Protein AF-A0A2G4IFZ9-F1 (afdb_monomer)

Nearest PDB structures (foldseek):
  5xea-assembly1_A  TM=3.155E-01  e=5.858E+00  Thogoto virus (isolate SiAr 126)

Radius of gyration: 33.44 Å; Cα contacts (8 Å, |Δi|>4): 262; chains: 1; bounding box: 43×68×97 Å

Solvent-accessible surface area (backbone atoms only — not comparable to full-atom values): 12315 Å² total; per-residue (Å²): 142,85,80,89,82,88,84,88,77,88,81,89,81,91,81,88,82,89,82,88,83,88,80,83,90,83,83,84,87,82,84,79,84,71,82,78,78,77,83,69,80,77,77,72,78,84,75,78,81,71,64,80,71,75,70,55,55,68,71,58,59,59,51,69,69,42,82,89,43,50,48,76,38,45,38,72,54,51,58,73,64,62,50,94,38,30,61,59,41,50,20,68,72,58,63,26,45,79,39,78,79,58,95,89,20,53,42,45,29,24,62,80,48,54,40,85,56,92,64,91,82,54,90,60,41,74,19,46,40,27,43,20,50,72,82,38,49,52,65,90,57,51,70,49,76,80,46,51,54,88,50,36,31,32,39,38,38,16,87,10,62,94,38,47,57,70,92,44,59,70,78,38,32,74,79,15,68,36,6,38,36,38,38,31,45,63,56,79,83,69,71,88,130

Mean predicted aligned error: 15.89 Å

Sequence (193 aa):
MTDTTRCLASWTRLAIALIAVAGAGSPAQSQTDTAQRRDTAQKLPTTTIREATENLPEPFLRRSRIKGAGRFLVAKDIERLNPSHTPQLLARVSGGDIRDIGGGNIAIVGSRGTRLTMSGSVPNQLCIVGLALNDIRLPDGYDLKAIKPEDIAGLEFYNGPSSIPPELGGNVQGDANCGLFVIWLKDFRRRPK

Secondary structure (DSSP, 8-state):
---------------------------------------------------GGGGS-HHHHHHHTSTTS-EEEEHHHHHHH--SSHHHHHHHHHT-EEEE-STT-EEEEEEEEEEPPSSTT-SSEEEEPEEEETTEEPPTT--GGGS-GGGEEEEEEE-SGGGS-GGGTTTTTTTGGG-EEEEEES-TT----

pLDDT: mean 73.69, std 19.01, range [34.41, 95.56]

Foldseek 3Di:
DDDDDDDDDDDDDDDDDDDDDDDDDDDDDDDPCPPPPPPPVPPDPPPDPDPLVPLDDPVLVVLVPDPPFFDKDFLVRLVVVVDPFQLRSVCVRQVFDWDDPDPRFIFTFGPVFFDDDPPPDDGGHGLTAWEAEPLAGDDHRPDRRVDGSNQFRMKTKGQADVNDDVVSPPGRCVSRRRIYMYTYGSDPVDDDD

Structure (mmCIF, N/CA/C/O backbone):
data_AF-A0A2G4IFZ9-F1
#
_entry.id   AF-A0A2G4IFZ9-F1
#
loop_
_atom_site.group_PDB
_atom_site.id
_atom_site.type_symbol
_atom_site.label_atom_id
_atom_site.label_alt_id
_atom_site.label_comp_id
_atom_site.label_asym_id
_atom_site.label_entity_id
_atom_site.label_seq_id
_atom_site.pdbx_PDB_ins_code
_atom_site.Cartn_x
_atom_site.Cartn_y
_atom_site.Cartn_z
_atom_site.occupancy
_atom_site.B_iso_or_equiv
_atom_site.auth_seq_id
_atom_site.auth_comp_id
_atom_site.auth_asym_id
_atom_site.auth_atom_id
_atom_site.pdbx_PDB_model_num
ATOM 1 N N . MET A 1 1 ? 19.722 13.670 57.387 1.00 44.91 1 MET A N 1
ATOM 2 C CA . MET A 1 1 ? 20.614 12.850 58.237 1.00 44.91 1 MET A CA 1
ATOM 3 C C . MET A 1 1 ? 20.584 13.516 59.597 1.00 44.91 1 MET A C 1
ATOM 5 O O . MET A 1 1 ? 20.990 14.660 59.653 1.00 44.91 1 MET A O 1
ATOM 9 N N . THR A 1 2 ? 20.004 13.001 60.668 1.00 45.97 2 THR A N 1
ATOM 10 C CA . THR A 1 2 ? 19.670 11.643 61.121 1.00 45.97 2 THR A CA 1
ATOM 11 C C . THR A 1 2 ? 18.811 11.843 62.374 1.00 45.97 2 THR A C 1
ATOM 13 O O . THR A 1 2 ? 19.183 12.684 63.184 1.00 45.97 2 THR A O 1
ATOM 16 N N . ASP A 1 3 ? 17.731 11.085 62.558 1.00 34.41 3 ASP A N 1
ATOM 17 C CA . ASP A 1 3 ? 17.108 10.904 63.880 1.00 34.41 3 ASP A CA 1
ATOM 18 C C . ASP A 1 3 ? 16.464 9.495 63.892 1.00 34.41 3 ASP A C 1
ATOM 20 O O . ASP A 1 3 ? 15.668 9.198 63.002 1.00 34.41 3 ASP A O 1
ATOM 24 N N . THR A 1 4 ? 17.065 8.477 64.533 1.00 44.16 4 THR A N 1
ATOM 25 C CA . THR A 1 4 ? 16.776 7.972 65.907 1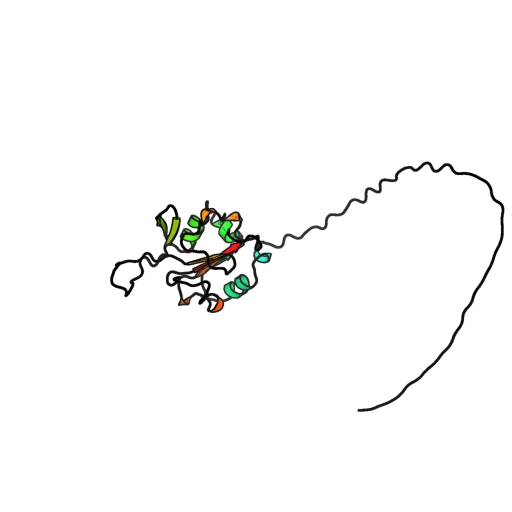.00 44.16 4 THR A CA 1
ATOM 26 C C . THR A 1 4 ? 15.281 7.602 66.063 1.00 44.16 4 THR A C 1
ATOM 28 O O . THR A 1 4 ? 14.410 8.376 65.715 1.00 44.16 4 THR A O 1
ATOM 31 N N . THR A 1 5 ? 14.813 6.443 66.540 1.00 50.69 5 THR A N 1
ATOM 32 C CA . THR A 1 5 ? 15.309 5.522 67.569 1.00 50.69 5 THR A CA 1
ATOM 33 C C . THR A 1 5 ? 14.479 4.222 67.519 1.00 50.69 5 THR A C 1
ATOM 35 O O . THR A 1 5 ? 13.328 4.215 67.091 1.00 50.69 5 THR A O 1
ATOM 38 N N . ARG A 1 6 ? 15.078 3.121 67.982 1.00 45.69 6 ARG A N 1
ATOM 39 C CA . ARG A 1 6 ? 14.506 1.775 68.183 1.00 45.69 6 ARG A CA 1
ATOM 40 C C . ARG A 1 6 ? 13.366 1.758 69.216 1.00 45.69 6 ARG A C 1
ATOM 42 O O . ARG A 1 6 ? 13.424 2.529 70.164 1.00 45.69 6 ARG A O 1
ATOM 49 N N . CYS A 1 7 ? 12.485 0.753 69.156 1.00 44.44 7 CYS A N 1
ATOM 50 C CA . CYS A 1 7 ? 12.002 0.079 70.370 1.00 44.44 7 CYS A CA 1
ATOM 51 C C . CYS A 1 7 ? 11.537 -1.363 70.089 1.00 44.44 7 CYS A C 1
ATOM 53 O O . CYS A 1 7 ? 10.703 -1.611 69.224 1.00 44.44 7 CYS A O 1
ATOM 55 N N . LEU A 1 8 ? 12.142 -2.299 70.826 1.00 47.75 8 LEU A N 1
ATOM 56 C CA . LEU A 1 8 ? 11.833 -3.726 70.915 1.00 47.75 8 LEU A CA 1
ATOM 57 C C . LEU A 1 8 ? 10.672 -3.973 71.892 1.00 47.75 8 LEU A C 1
ATOM 59 O O . LEU A 1 8 ? 10.634 -3.327 72.932 1.00 47.75 8 LEU A O 1
ATOM 63 N N . ALA A 1 9 ? 9.850 -4.992 71.628 1.00 43.62 9 ALA A N 1
ATOM 64 C CA . ALA A 1 9 ? 9.245 -5.906 72.616 1.00 43.62 9 ALA A CA 1
ATOM 65 C C . ALA A 1 9 ? 8.508 -7.010 71.819 1.00 43.62 9 ALA A C 1
ATOM 67 O O . ALA A 1 9 ? 7.707 -6.687 70.953 1.00 43.62 9 ALA A O 1
ATOM 68 N N . SER A 1 10 ? 8.863 -8.303 71.885 1.00 40.94 10 SER A N 1
ATOM 69 C CA . SER A 1 10 ? 8.629 -9.244 73.002 1.00 40.94 10 SER A CA 1
ATOM 70 C C . SER A 1 10 ? 7.118 -9.312 73.320 1.00 40.94 10 SER A C 1
ATOM 72 O O . SER A 1 10 ? 6.507 -8.274 73.522 1.00 40.94 10 SER A O 1
ATOM 74 N N . TRP A 1 11 ? 6.401 -10.437 73.337 1.00 40.47 11 TRP A N 1
ATOM 75 C CA . TRP A 1 11 ? 6.627 -11.671 74.086 1.00 40.47 11 TRP A CA 1
ATOM 76 C C . TRP A 1 11 ? 5.796 -12.839 73.505 1.00 40.47 11 TRP A C 1
ATOM 78 O O . TRP A 1 11 ? 4.730 -12.664 72.924 1.00 40.47 11 TRP A O 1
ATOM 88 N N . THR A 1 12 ? 6.318 -14.035 73.747 1.00 46.84 12 THR A N 1
ATOM 89 C CA . THR A 1 12 ? 5.763 -15.396 73.683 1.00 46.84 12 THR A CA 1
ATOM 90 C C . THR A 1 12 ? 4.325 -15.571 74.196 1.00 46.84 12 THR A C 1
ATOM 92 O O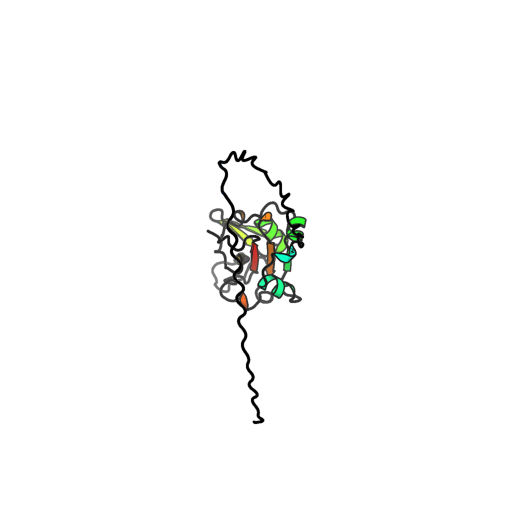 . THR A 1 12 ? 3.961 -14.973 75.205 1.00 46.84 12 THR A O 1
ATOM 95 N N . ARG A 1 13 ? 3.595 -16.559 73.640 1.00 48.94 13 ARG A N 1
ATOM 96 C CA . ARG A 1 13 ? 3.075 -17.723 74.400 1.00 48.94 13 ARG A CA 1
ATOM 97 C C . ARG A 1 13 ? 2.445 -18.799 73.502 1.00 48.94 13 ARG A C 1
ATOM 99 O O . ARG A 1 13 ? 1.428 -18.589 72.854 1.00 48.94 13 ARG A O 1
ATOM 106 N N . LEU A 1 14 ? 3.085 -19.969 73.539 1.00 47.69 14 LEU A N 1
ATOM 107 C CA . LEU A 1 14 ? 2.522 -21.286 73.250 1.00 47.69 14 LEU A CA 1
ATOM 108 C C . LEU A 1 14 ? 1.315 -21.554 74.165 1.00 47.69 14 LEU A C 1
ATOM 110 O O . LEU A 1 14 ? 1.405 -21.313 75.369 1.00 47.69 14 LEU A O 1
ATOM 114 N N . ALA A 1 15 ? 0.265 -22.171 73.630 1.00 42.16 15 ALA A N 1
ATOM 115 C CA . ALA A 1 15 ? -0.673 -22.961 74.419 1.00 42.16 15 ALA A CA 1
ATOM 116 C C . ALA A 1 15 ? -1.057 -24.213 73.621 1.00 42.16 15 ALA A C 1
ATOM 118 O O . ALA A 1 15 ? -1.773 -24.153 72.625 1.00 42.16 15 ALA A O 1
ATOM 119 N N . ILE A 1 16 ? -0.502 -25.340 74.062 1.00 46.69 16 ILE A N 1
ATOM 120 C CA . ILE A 1 16 ? -0.860 -26.698 73.660 1.00 46.69 16 ILE A CA 1
ATOM 121 C C . ILE A 1 16 ? -2.032 -27.119 74.548 1.00 46.69 16 ILE A C 1
ATOM 123 O O . ILE A 1 16 ? -1.935 -27.008 75.768 1.00 46.69 16 ILE A O 1
ATOM 127 N N . ALA A 1 17 ? -3.100 -27.646 73.955 1.00 43.41 17 ALA A N 1
ATOM 128 C CA . ALA A 1 17 ? -4.115 -28.403 74.676 1.00 43.41 17 ALA A CA 1
ATOM 129 C C . ALA A 1 17 ? -4.361 -29.724 73.938 1.00 43.41 17 ALA A C 1
ATOM 131 O O . ALA A 1 17 ? -4.992 -29.771 72.885 1.00 43.41 17 ALA A O 1
ATOM 132 N N . LEU A 1 18 ? -3.789 -30.787 74.504 1.00 39.91 18 LEU A N 1
ATOM 133 C CA . LEU A 1 18 ? -4.087 -32.184 74.220 1.00 39.91 18 LEU A CA 1
ATOM 134 C C . LEU A 1 18 ? -5.376 -32.560 74.958 1.00 39.91 18 LEU A C 1
ATOM 136 O O . LEU A 1 18 ? -5.429 -32.424 76.178 1.00 39.91 18 LEU A O 1
ATOM 140 N N . ILE A 1 19 ? -6.362 -33.108 74.250 1.00 50.50 19 ILE A N 1
ATOM 141 C CA . ILE A 1 19 ? -7.370 -33.988 74.851 1.00 50.50 19 ILE A CA 1
ATOM 142 C C . ILE A 1 19 ? -7.506 -35.212 73.947 1.00 50.50 19 ILE A C 1
ATOM 144 O O . ILE A 1 19 ? -7.890 -35.107 72.785 1.00 50.50 19 ILE A O 1
ATOM 148 N N . ALA A 1 20 ? -7.159 -36.368 74.507 1.00 40.66 20 ALA A N 1
ATOM 149 C CA . ALA A 1 20 ? -7.423 -37.686 73.958 1.00 40.66 20 ALA A CA 1
ATOM 150 C C . ALA A 1 20 ? -8.663 -38.264 74.649 1.00 40.66 20 ALA A C 1
ATOM 152 O O . ALA A 1 20 ? -8.723 -38.266 75.877 1.00 40.66 20 ALA A O 1
ATOM 153 N N . VAL A 1 21 ? -9.608 -38.809 73.879 1.00 49.03 21 VAL A N 1
ATOM 154 C CA . VAL A 1 21 ? -10.565 -39.813 74.364 1.00 49.03 21 VAL A CA 1
ATOM 155 C C . VAL A 1 21 ? -10.720 -40.884 73.288 1.00 49.03 21 VAL A C 1
ATOM 157 O O . VAL A 1 21 ? -11.048 -40.598 72.139 1.00 49.03 21 VAL A O 1
ATOM 160 N N . ALA A 1 22 ? -10.427 -42.117 73.695 1.00 42.88 22 ALA A N 1
ATOM 161 C CA . ALA A 1 22 ? -10.593 -43.347 72.942 1.00 42.88 22 ALA A CA 1
ATOM 162 C C . ALA A 1 22 ? -12.063 -43.797 72.935 1.00 42.88 22 ALA A C 1
ATOM 164 O O . ALA A 1 22 ? -12.767 -43.636 73.930 1.00 42.88 22 ALA A O 1
ATOM 165 N N . GLY A 1 23 ? -12.502 -44.430 71.846 1.00 37.72 23 GLY A N 1
ATOM 166 C CA . GLY A 1 23 ? -13.827 -45.038 71.765 1.00 37.72 23 GLY A CA 1
ATOM 167 C C . GLY A 1 23 ? -14.011 -45.901 70.521 1.00 37.72 23 GLY A C 1
ATOM 168 O O . GLY A 1 23 ? -14.309 -45.378 69.459 1.00 37.72 23 GLY A O 1
ATOM 169 N N . ALA A 1 24 ? -13.801 -47.208 70.710 1.00 40.25 24 ALA A N 1
ATOM 170 C CA . ALA A 1 24 ? -14.418 -48.370 70.059 1.00 40.25 24 ALA A CA 1
ATOM 171 C C . ALA A 1 24 ? -14.721 -48.344 68.543 1.00 40.25 24 ALA A C 1
ATOM 173 O O . ALA A 1 24 ? -15.556 -47.596 68.045 1.00 40.25 24 ALA A O 1
ATOM 174 N N . GLY A 1 25 ? -14.109 -49.293 67.828 1.00 39.62 25 GLY A N 1
ATOM 175 C CA . GLY A 1 25 ? -14.417 -49.582 66.433 1.00 39.62 25 GLY A CA 1
ATOM 176 C C . GLY A 1 25 ? -15.762 -50.281 66.208 1.00 39.62 25 GLY A C 1
ATOM 177 O O . GLY A 1 25 ? -16.296 -50.971 67.076 1.00 39.62 25 GLY A O 1
ATOM 178 N N . SER A 1 26 ? -16.264 -50.135 64.983 1.00 45.78 26 SER A N 1
ATOM 179 C CA . SER A 1 26 ? -17.159 -51.073 64.296 1.00 45.78 26 SER A CA 1
ATOM 180 C C . SER A 1 26 ? -17.126 -50.812 62.777 1.00 45.78 26 SER A C 1
ATOM 182 O O . SER A 1 26 ? -16.658 -49.752 62.357 1.00 45.78 26 SER A O 1
ATOM 184 N N . PRO A 1 27 ? -17.483 -51.811 61.949 1.00 49.19 27 PRO A N 1
ATOM 185 C CA . PRO A 1 27 ? -16.718 -52.150 60.750 1.00 49.19 27 PRO A CA 1
ATOM 186 C C . PRO A 1 27 ? -17.290 -51.610 59.427 1.00 49.19 27 PRO A C 1
ATOM 188 O O . PRO A 1 27 ? -18.457 -51.259 59.319 1.00 49.19 27 PRO A O 1
ATOM 191 N N . ALA A 1 28 ? -16.412 -51.633 58.418 1.00 41.75 28 ALA A N 1
ATOM 192 C CA . ALA A 1 28 ? -16.664 -51.954 57.008 1.00 41.75 28 ALA A CA 1
ATOM 193 C C . ALA A 1 28 ? -17.820 -51.247 56.260 1.00 41.75 28 ALA A C 1
ATOM 195 O O . ALA A 1 28 ? -18.957 -51.699 56.220 1.00 41.75 28 ALA A O 1
ATOM 196 N N . GLN A 1 29 ? -17.437 -50.171 55.568 1.00 50.19 29 GLN A N 1
ATOM 197 C CA . GLN A 1 29 ? -17.601 -49.942 54.121 1.00 50.19 29 GLN A CA 1
ATOM 198 C C . GLN A 1 29 ? -18.798 -50.580 53.380 1.00 50.19 29 GLN A C 1
ATOM 200 O O . GLN A 1 29 ? -18.838 -51.780 53.141 1.00 50.19 29 GLN A O 1
ATOM 205 N N . SER A 1 30 ? -19.619 -49.713 52.780 1.00 44.53 30 SER A N 1
ATOM 206 C CA . SER A 1 30 ? -20.054 -49.863 51.384 1.00 44.53 30 SER A CA 1
ATOM 207 C C . SER A 1 30 ? -20.289 -48.469 50.799 1.00 44.53 30 SER A C 1
ATOM 209 O O . SER A 1 30 ? -21.363 -47.884 50.935 1.00 44.53 30 SER A O 1
ATOM 211 N N . GLN A 1 31 ? -19.238 -47.899 50.206 1.00 49.59 31 GLN A N 1
ATOM 212 C CA . GLN A 1 31 ? -19.331 -46.674 49.417 1.00 49.59 31 GLN A CA 1
ATOM 213 C C . GLN A 1 31 ? -20.012 -47.015 48.093 1.00 49.59 31 GLN A C 1
ATOM 215 O O . GLN A 1 31 ? -19.435 -47.693 47.247 1.00 49.59 31 GLN A O 1
ATOM 220 N N . THR A 1 32 ? -21.241 -46.541 47.919 1.00 45.28 32 THR A N 1
ATOM 221 C CA . THR A 1 32 ? -21.866 -46.490 46.596 1.00 45.28 32 THR A CA 1
ATOM 222 C C . THR A 1 32 ? -21.428 -45.167 45.981 1.00 45.28 32 THR A C 1
ATOM 224 O O .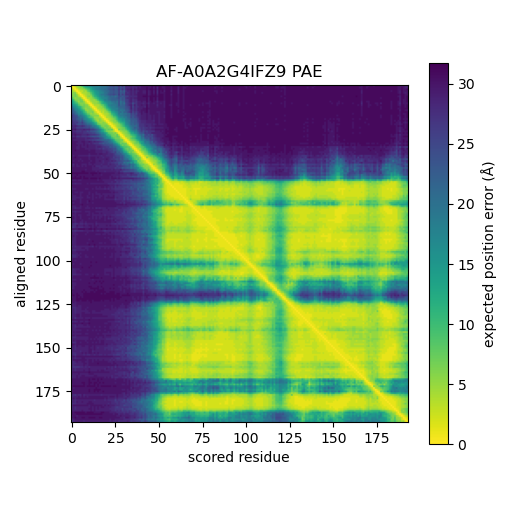 THR A 1 32 ? -22.011 -44.119 46.260 1.00 45.28 32 THR A O 1
ATOM 227 N N . ASP A 1 33 ? -20.321 -45.210 45.240 1.00 45.38 33 ASP A N 1
ATOM 228 C CA . ASP A 1 33 ? -19.745 -44.078 44.517 1.00 45.38 33 ASP A CA 1
ATOM 229 C C . ASP A 1 33 ? -20.717 -43.652 43.409 1.00 45.38 33 ASP A C 1
ATOM 231 O O . ASP A 1 33 ? -20.716 -44.151 42.283 1.00 45.38 33 ASP A O 1
ATOM 235 N N . THR A 1 34 ? -21.653 -42.781 43.779 1.00 52.84 34 THR A N 1
ATOM 236 C CA . THR A 1 34 ? -22.571 -42.155 42.838 1.00 52.84 34 THR A CA 1
ATOM 237 C C . THR A 1 34 ? -21.826 -40.943 42.308 1.00 52.84 34 THR A C 1
ATOM 239 O O . THR A 1 34 ? -21.790 -39.902 42.960 1.00 52.84 34 THR A O 1
ATOM 242 N N . ALA A 1 35 ? -21.167 -41.112 41.160 1.00 57.41 35 ALA A N 1
ATOM 243 C CA . ALA A 1 35 ? -20.419 -40.071 40.468 1.00 57.41 35 ALA A CA 1
ATOM 244 C C . ALA A 1 35 ? -21.298 -38.824 40.264 1.00 57.41 35 ALA A C 1
ATOM 246 O O . ALA A 1 35 ? -22.081 -38.712 39.319 1.00 57.41 35 ALA A O 1
ATOM 247 N N . GLN A 1 36 ? -21.174 -37.873 41.186 1.00 55.00 36 GLN A N 1
ATOM 248 C CA . GLN A 1 36 ? -21.886 -36.609 41.169 1.00 55.00 36 GLN A CA 1
ATOM 249 C C . GLN A 1 36 ? -21.213 -35.709 40.129 1.00 55.00 36 GLN A C 1
ATOM 251 O O . GLN A 1 36 ? -20.306 -34.931 40.433 1.00 55.00 36 GLN A O 1
ATOM 256 N N . ARG A 1 37 ? -21.637 -35.855 38.868 1.00 51.00 37 ARG A N 1
ATOM 257 C CA . ARG A 1 37 ? -21.283 -34.975 37.750 1.00 51.00 37 ARG A CA 1
ATOM 258 C C . ARG A 1 37 ? -21.773 -33.567 38.083 1.00 51.00 37 ARG A C 1
ATOM 260 O O . ARG A 1 37 ? -22.935 -33.228 37.886 1.00 51.00 37 ARG A O 1
ATOM 267 N N . ARG A 1 38 ? -20.884 -32.755 38.653 1.00 55.91 38 ARG A N 1
ATOM 268 C CA . ARG A 1 38 ? -21.099 -31.318 38.818 1.00 55.91 38 ARG A CA 1
ATOM 269 C C . ARG A 1 38 ? -21.109 -30.703 37.422 1.00 55.91 38 ARG A C 1
ATOM 271 O O . ARG A 1 38 ? -20.053 -30.398 36.874 1.00 55.91 38 ARG A O 1
ATOM 278 N N . ASP A 1 39 ? -22.300 -30.532 36.857 1.00 58.62 39 ASP A N 1
ATOM 279 C CA . ASP A 1 39 ? -22.537 -29.633 35.728 1.00 58.62 39 ASP A CA 1
ATOM 280 C C . ASP A 1 39 ? -22.350 -28.192 36.222 1.00 58.62 39 ASP A C 1
ATOM 282 O O . ASP A 1 39 ? -23.285 -27.429 36.454 1.00 58.62 39 ASP A O 1
ATOM 286 N N . THR A 1 40 ? -21.092 -27.820 36.445 1.00 63.34 40 THR A N 1
ATOM 287 C CA . THR A 1 40 ? -20.697 -26.421 36.546 1.00 63.34 40 THR A CA 1
ATOM 288 C C . THR A 1 40 ? -20.859 -25.851 35.147 1.00 63.34 40 THR A C 1
ATOM 290 O O . THR A 1 40 ? -19.995 -26.038 34.293 1.00 63.34 40 THR A O 1
ATOM 293 N N . ALA A 1 41 ? -21.997 -25.206 34.888 1.00 63.25 41 ALA A N 1
ATOM 294 C CA . ALA A 1 41 ? -22.198 -24.408 33.690 1.00 63.25 41 ALA A CA 1
ATOM 295 C C . ALA A 1 41 ? -21.066 -23.375 33.622 1.00 63.25 41 ALA A C 1
ATOM 297 O O . ALA A 1 41 ? -21.048 -22.388 34.361 1.00 63.25 41 ALA A O 1
ATOM 298 N N . GLN A 1 42 ? -20.068 -23.652 32.785 1.00 64.06 42 GLN A N 1
ATOM 299 C CA . GLN A 1 42 ? -18.937 -22.768 32.581 1.00 64.06 42 GLN A CA 1
ATOM 300 C C . GLN A 1 42 ? -19.466 -21.521 31.879 1.00 64.06 42 GLN A C 1
ATOM 302 O O . GLN A 1 42 ? -19.750 -21.529 30.683 1.00 64.06 42 GLN A O 1
ATOM 307 N N . LYS A 1 43 ? -19.661 -20.451 32.653 1.00 55.41 43 LYS A N 1
ATOM 308 C CA . LYS A 1 43 ? -20.049 -19.145 32.132 1.00 55.41 43 LYS A CA 1
ATOM 309 C C . LYS A 1 43 ? -18.897 -18.648 31.264 1.00 55.41 43 LYS A C 1
ATOM 311 O O . LYS A 1 43 ? -17.879 -18.191 31.781 1.00 55.41 43 LYS A O 1
ATOM 316 N N . LEU A 1 44 ? -19.041 -18.809 29.950 1.00 58.59 44 LEU A N 1
ATOM 317 C CA . LEU A 1 44 ? -18.095 -18.282 28.977 1.00 58.59 44 LEU A CA 1
ATOM 318 C C . LEU A 1 44 ? -18.017 -16.763 29.185 1.00 58.59 44 LEU A C 1
ATOM 320 O O . LEU A 1 44 ? -19.064 -16.107 29.213 1.00 58.59 44 LEU A O 1
ATOM 324 N N . PRO A 1 45 ? -16.819 -16.194 29.395 1.00 58.62 45 PRO A N 1
ATOM 325 C CA . PRO A 1 45 ? -16.687 -14.754 29.489 1.00 58.62 45 PRO A CA 1
ATOM 326 C C . PRO A 1 45 ? -17.155 -14.152 28.165 1.00 58.62 45 PRO A C 1
ATOM 328 O O . PRO A 1 45 ? -16.688 -14.535 27.095 1.00 58.62 45 PRO A O 1
ATOM 331 N N . THR A 1 46 ? -18.099 -13.217 28.240 1.00 58.97 46 THR A N 1
ATOM 332 C CA . THR A 1 46 ? -18.475 -12.392 27.096 1.00 58.97 46 THR A CA 1
ATOM 333 C C . THR A 1 46 ? -17.256 -11.563 26.711 1.00 58.97 46 THR A C 1
ATOM 335 O O . THR A 1 46 ? -16.963 -10.550 27.343 1.00 58.97 46 THR A O 1
ATOM 338 N N . THR A 1 47 ? -16.520 -12.008 25.695 1.00 60.12 47 THR A N 1
ATOM 339 C CA . THR A 1 47 ? -15.493 -11.194 25.052 1.00 60.12 47 THR A CA 1
ATOM 340 C C . THR A 1 47 ? -16.203 -10.045 24.352 1.00 60.12 47 THR A C 1
ATOM 342 O O . THR A 1 47 ? -16.919 -10.236 23.371 1.00 60.12 47 THR A O 1
ATOM 345 N N . THR A 1 48 ? -16.038 -8.840 24.883 1.00 43.19 48 THR A N 1
ATOM 346 C CA . THR A 1 48 ? -16.405 -7.612 24.191 1.00 43.19 48 THR A CA 1
ATOM 347 C C . THR A 1 48 ? -15.522 -7.504 22.957 1.00 43.19 48 THR A C 1
ATOM 349 O O . THR A 1 48 ? -14.324 -7.252 23.057 1.00 43.19 48 THR A O 1
ATOM 352 N N . ILE A 1 49 ? -16.108 -7.749 21.784 1.00 48.97 49 ILE A N 1
ATOM 353 C CA . ILE A 1 49 ? -15.454 -7.518 20.497 1.00 48.97 49 ILE A CA 1
ATOM 354 C C . ILE A 1 49 ? -15.294 -6.007 20.371 1.00 48.97 49 ILE A C 1
ATOM 356 O O . ILE A 1 49 ? -16.215 -5.292 19.981 1.00 48.97 49 ILE A O 1
ATOM 360 N N . ARG A 1 50 ? -14.143 -5.499 20.791 1.00 46.09 50 ARG A N 1
ATOM 361 C CA . ARG A 1 50 ? -13.747 -4.131 20.503 1.00 46.09 50 ARG A CA 1
ATOM 362 C C . ARG A 1 50 ? -13.510 -4.030 18.997 1.00 46.09 50 ARG A C 1
ATOM 364 O O . ARG A 1 50 ? -12.879 -4.883 18.375 1.00 46.09 50 ARG A O 1
ATOM 371 N N . GLU A 1 51 ? -14.154 -3.028 18.416 1.00 50.25 51 GLU A N 1
ATOM 372 C CA . GLU A 1 51 ? -14.277 -2.805 16.979 1.00 50.25 51 GLU A CA 1
ATOM 373 C C . GLU A 1 51 ? -12.889 -2.710 16.309 1.00 50.25 51 GLU A C 1
ATOM 375 O O . GLU A 1 51 ? -11.919 -2.281 16.934 1.00 50.25 51 GLU A O 1
ATOM 380 N N . ALA A 1 52 ? -12.813 -3.118 15.037 1.00 52.12 52 ALA A N 1
ATOM 381 C CA . ALA A 1 52 ? -11.633 -3.477 14.231 1.00 52.12 52 ALA A CA 1
ATOM 382 C C . ALA A 1 52 ? -10.387 -2.557 14.257 1.00 52.12 52 ALA A C 1
ATOM 384 O O . ALA A 1 52 ? -9.346 -2.930 13.716 1.00 52.12 52 ALA A O 1
ATOM 385 N N . THR A 1 53 ? -10.450 -1.387 14.887 1.00 55.16 53 THR A N 1
ATOM 386 C CA . THR A 1 53 ? -9.290 -0.536 15.171 1.00 55.16 53 THR A CA 1
ATOM 387 C C . THR A 1 53 ? -8.290 -1.209 16.123 1.00 55.16 53 THR A C 1
ATOM 389 O O . THR A 1 53 ? -7.106 -0.892 16.069 1.00 55.16 53 THR A O 1
ATOM 392 N N . GLU A 1 54 ? -8.732 -2.136 16.986 1.00 59.22 54 GLU A N 1
ATOM 393 C CA . GLU A 1 54 ? -7.897 -2.643 18.091 1.00 59.22 54 GLU A CA 1
ATOM 394 C C . GLU A 1 54 ? -6.747 -3.583 17.669 1.00 59.22 54 GLU A C 1
ATOM 396 O O . GLU A 1 54 ? -5.791 -3.742 18.419 1.00 59.22 54 GLU A O 1
ATOM 401 N N . ASN A 1 55 ? -6.760 -4.135 16.451 1.00 74.88 55 ASN A N 1
ATOM 402 C CA . ASN A 1 55 ? -5.691 -5.033 15.976 1.00 74.88 55 ASN A CA 1
ATOM 403 C C . ASN A 1 55 ? -4.670 -4.360 15.047 1.00 74.88 55 ASN A C 1
ATOM 405 O O . ASN A 1 55 ? -3.874 -5.045 14.405 1.00 74.88 55 ASN A O 1
ATOM 409 N N . LEU A 1 56 ? -4.692 -3.032 14.934 1.00 88.25 56 LEU A N 1
ATOM 410 C CA . LEU A 1 56 ? -3.691 -2.308 14.158 1.00 88.25 56 LEU A CA 1
ATOM 411 C C . LEU A 1 56 ? -2.420 -2.097 14.987 1.00 88.25 56 LEU A C 1
ATOM 413 O O . LEU A 1 56 ? -2.501 -1.797 16.177 1.00 88.25 56 LEU A O 1
ATOM 417 N N . PRO A 1 57 ? -1.234 -2.219 14.377 1.00 88.25 57 PRO A N 1
ATOM 418 C CA . PRO A 1 57 ? 0.012 -2.091 15.107 1.00 88.25 57 PRO A CA 1
ATOM 419 C C . PRO A 1 57 ? 0.311 -0.611 15.388 1.00 88.25 57 PRO A C 1
ATOM 421 O O . PRO A 1 57 ? -0.046 0.278 14.611 1.00 88.25 57 PRO A O 1
ATOM 424 N N . GLU A 1 58 ? 1.010 -0.334 16.488 1.00 90.38 58 GLU A N 1
ATOM 425 C CA . GLU A 1 58 ? 1.357 1.034 16.908 1.00 90.38 58 GLU A CA 1
ATOM 426 C C . GLU A 1 58 ? 2.011 1.905 15.813 1.00 90.38 58 GLU A C 1
ATOM 428 O O . GLU A 1 58 ? 1.642 3.077 15.700 1.00 90.38 58 GLU A O 1
ATOM 433 N N . PRO A 1 59 ? 2.923 1.396 14.954 1.00 91.00 59 PRO A N 1
ATOM 434 C CA . PRO A 1 59 ? 3.465 2.184 13.848 1.00 91.00 59 PRO A CA 1
ATOM 435 C C . PRO A 1 59 ? 2.382 2.727 12.906 1.00 91.00 59 PRO A C 1
ATOM 437 O O . PRO A 1 59 ? 2.422 3.912 12.574 1.00 91.00 59 PRO A O 1
ATOM 440 N N . PHE A 1 60 ? 1.373 1.919 12.560 1.00 92.50 60 PHE A N 1
ATOM 441 C CA . PHE A 1 60 ? 0.236 2.364 11.750 1.00 92.50 60 PHE A CA 1
ATOM 442 C C . PHE A 1 60 ? -0.545 3.472 12.454 1.00 92.50 60 PHE A C 1
ATOM 444 O O . PHE A 1 60 ? -0.786 4.540 11.888 1.00 92.50 60 PHE A O 1
ATOM 451 N N . LEU A 1 61 ? -0.916 3.243 13.719 1.00 92.81 61 LEU A N 1
ATOM 452 C CA . LEU A 1 61 ? -1.710 4.195 14.493 1.00 92.81 61 LEU A CA 1
ATOM 453 C C . LEU A 1 61 ? -0.980 5.531 14.640 1.00 92.81 61 LEU A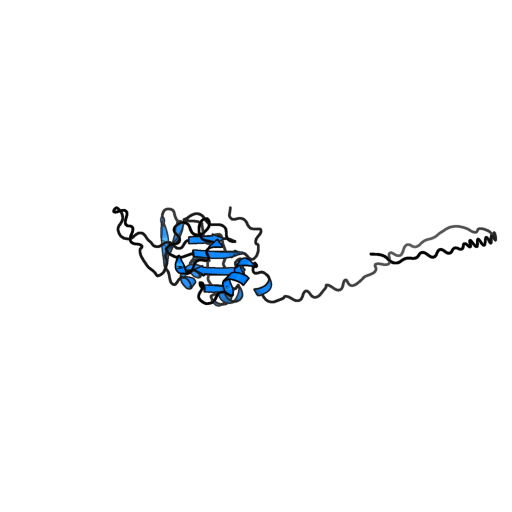 C 1
ATOM 455 O O . LEU A 1 61 ? -1.581 6.584 14.425 1.00 92.81 61 LEU A O 1
ATOM 459 N N . ARG A 1 62 ? 0.322 5.503 14.937 1.00 93.12 62 ARG A N 1
ATOM 460 C CA . ARG A 1 62 ? 1.163 6.700 15.030 1.00 93.12 62 ARG A CA 1
ATOM 461 C C . ARG A 1 62 ? 1.182 7.472 13.712 1.00 93.12 62 ARG A C 1
ATOM 463 O O . ARG A 1 62 ? 0.948 8.679 13.724 1.00 93.12 62 ARG A O 1
ATOM 470 N N . ARG A 1 63 ? 1.425 6.795 12.586 1.00 92.62 63 ARG A N 1
ATOM 471 C CA . ARG A 1 63 ? 1.523 7.437 11.265 1.00 92.62 63 ARG A CA 1
ATOM 472 C C . ARG A 1 63 ? 0.182 7.977 10.771 1.00 92.62 63 ARG A C 1
ATOM 474 O O . ARG A 1 63 ? 0.151 9.072 10.219 1.00 92.62 63 ARG A O 1
ATOM 481 N N . SER A 1 64 ? -0.922 7.290 11.066 1.00 92.25 64 SER A N 1
ATOM 482 C CA . SER A 1 64 ? -2.279 7.729 10.700 1.00 92.25 64 SER A CA 1
ATOM 483 C C . SER A 1 64 ? -2.704 9.061 11.333 1.00 92.25 64 SER A C 1
ATOM 485 O O . SER A 1 64 ? -3.581 9.749 10.813 1.00 92.25 64 SER A O 1
ATOM 487 N N . ARG A 1 65 ? -2.071 9.456 12.446 1.00 91.56 65 ARG A N 1
ATOM 488 C CA . ARG A 1 65 ? -2.348 10.721 13.148 1.00 91.56 65 ARG A CA 1
ATOM 489 C C . ARG A 1 65 ? -1.614 11.918 12.539 1.00 91.56 65 ARG A C 1
ATOM 491 O O . ARG A 1 65 ? -1.945 13.059 12.866 1.00 91.56 65 ARG A O 1
ATOM 498 N N . ILE A 1 66 ? -0.622 11.686 11.677 1.00 88.69 66 ILE A N 1
ATOM 499 C CA . ILE A 1 66 ? 0.159 12.750 11.043 1.00 88.69 66 ILE A CA 1
ATOM 500 C C . ILE A 1 66 ? -0.673 13.347 9.904 1.00 88.69 66 ILE A C 1
ATOM 502 O O . ILE A 1 66 ? -0.907 12.712 8.876 1.00 88.69 66 ILE A O 1
ATOM 506 N N . LYS A 1 67 ? -1.132 14.591 10.077 1.00 83.25 67 LYS A N 1
ATOM 507 C CA . LYS A 1 67 ? -1.924 15.284 9.052 1.00 83.25 67 LYS A CA 1
ATOM 508 C C . LYS A 1 67 ? -1.102 15.479 7.778 1.00 83.25 67 LYS A C 1
ATOM 510 O O . LYS A 1 67 ? 0.032 15.940 7.835 1.00 83.25 67 LYS A O 1
ATOM 515 N N . GLY A 1 68 ? -1.703 15.166 6.631 1.00 80.00 68 GLY A N 1
ATOM 516 C CA . GLY A 1 68 ? -1.070 15.333 5.319 1.00 80.00 68 GLY A CA 1
ATOM 517 C C . GLY A 1 68 ? -0.047 14.252 4.954 1.00 80.00 68 GLY A C 1
ATOM 518 O O . GLY A 1 68 ? 0.477 14.284 3.843 1.00 80.00 68 GLY A O 1
ATOM 519 N N . ALA A 1 69 ? 0.213 13.280 5.835 1.00 81.88 69 ALA A N 1
ATOM 520 C CA . ALA A 1 69 ? 0.993 12.100 5.489 1.00 81.88 69 ALA A CA 1
ATOM 521 C C . ALA A 1 69 ? 0.066 11.049 4.868 1.00 81.88 69 ALA A C 1
ATOM 523 O O . ALA A 1 69 ? -0.885 10.630 5.511 1.00 81.88 69 ALA A O 1
ATOM 524 N N . GLY A 1 70 ? 0.342 10.623 3.634 1.00 89.94 70 GLY A N 1
ATOM 525 C CA . GLY A 1 70 ? -0.285 9.458 2.997 1.00 89.94 70 GLY A CA 1
ATOM 526 C C . GLY A 1 70 ? -1.821 9.356 3.040 1.00 89.94 70 GLY A C 1
ATOM 527 O O . GLY A 1 70 ? -2.559 10.313 3.261 1.00 89.94 70 GLY A O 1
ATOM 528 N N . ARG A 1 71 ? -2.310 8.148 2.767 1.00 93.81 71 ARG A N 1
ATOM 529 C CA . ARG A 1 71 ? -3.700 7.705 2.894 1.00 93.81 71 ARG A CA 1
ATOM 530 C C . ARG A 1 71 ? -3.711 6.447 3.750 1.00 93.81 71 ARG A C 1
ATOM 532 O O . ARG A 1 71 ? -2.913 5.546 3.514 1.00 93.81 71 ARG A O 1
ATOM 539 N N . PHE A 1 72 ? -4.643 6.374 4.690 1.00 95.38 72 PHE A N 1
ATOM 540 C CA . PHE A 1 72 ? -4.779 5.246 5.605 1.00 95.38 72 PHE A CA 1
ATOM 541 C C . PHE A 1 72 ? -6.168 4.646 5.458 1.00 95.38 72 PHE A C 1
ATOM 543 O O . PHE A 1 72 ? -7.156 5.379 5.424 1.00 95.38 72 PHE A O 1
ATOM 550 N N . LEU A 1 73 ? -6.231 3.326 5.338 1.00 94.94 73 LEU A N 1
ATOM 551 C CA . LEU A 1 73 ? -7.472 2.569 5.323 1.00 94.94 73 LEU A CA 1
ATOM 552 C C . LEU A 1 73 ? -7.404 1.521 6.425 1.00 94.94 73 LEU A C 1
ATOM 554 O O . LEU A 1 73 ? -6.401 0.816 6.549 1.00 94.94 73 LEU A O 1
ATOM 558 N N . VAL A 1 74 ? -8.478 1.402 7.197 1.00 94.62 74 VAL A N 1
ATOM 559 C CA . VAL A 1 74 ? -8.652 0.292 8.142 1.00 94.62 74 VAL A CA 1
ATOM 560 C C . VAL A 1 74 ? -9.473 -0.826 7.498 1.00 94.62 74 VAL A C 1
ATOM 562 O O . VAL A 1 74 ? -10.083 -0.626 6.448 1.00 94.62 74 VAL A O 1
ATOM 565 N N . ALA A 1 75 ? -9.536 -2.000 8.132 1.00 92.50 75 ALA A N 1
ATOM 566 C CA . ALA A 1 75 ? -10.307 -3.147 7.637 1.00 92.50 75 ALA A CA 1
ATOM 567 C C . ALA A 1 75 ? -11.737 -2.776 7.192 1.00 92.50 75 ALA A C 1
ATOM 569 O O . ALA A 1 75 ? -12.154 -3.137 6.096 1.00 92.50 75 ALA A O 1
ATOM 570 N N . LYS A 1 76 ? -12.444 -1.951 7.974 1.00 92.62 76 LYS A N 1
ATOM 571 C CA . LYS A 1 76 ? -13.796 -1.457 7.652 1.00 92.62 76 LYS A CA 1
ATOM 572 C C . LYS A 1 76 ? -13.859 -0.647 6.348 1.00 92.62 76 LYS A C 1
ATOM 574 O O . LYS A 1 76 ? -14.852 -0.716 5.625 1.00 92.62 76 LYS A O 1
ATOM 579 N N . ASP A 1 77 ? -12.817 0.122 6.034 1.00 94.31 77 ASP A N 1
ATOM 580 C CA . ASP A 1 77 ? -12.736 0.878 4.778 1.00 94.31 77 ASP A CA 1
ATOM 581 C C . ASP A 1 77 ? -12.453 -0.050 3.595 1.00 94.31 77 ASP A C 1
ATOM 583 O O . ASP A 1 77 ? -13.037 0.110 2.524 1.00 94.31 77 ASP A O 1
ATOM 587 N N . ILE A 1 78 ? -11.588 -1.047 3.798 1.00 94.62 78 ILE A N 1
ATOM 588 C CA . ILE A 1 78 ? -11.265 -2.066 2.792 1.00 94.62 78 ILE A CA 1
ATOM 589 C C . ILE A 1 78 ? -12.510 -2.898 2.461 1.00 94.62 78 ILE A C 1
ATOM 591 O O . ILE A 1 78 ? -12.818 -3.102 1.287 1.00 94.62 78 ILE A O 1
ATOM 595 N N . GLU A 1 79 ? -13.264 -3.315 3.477 1.00 92.88 79 GLU A N 1
ATOM 596 C CA . GLU A 1 79 ? -14.533 -4.035 3.329 1.00 92.88 79 GLU A CA 1
ATOM 597 C C . GLU A 1 79 ? -15.555 -3.218 2.533 1.00 92.88 79 GLU A C 1
ATOM 599 O O . GLU A 1 79 ? -16.185 -3.742 1.616 1.00 92.88 79 GLU A O 1
ATOM 604 N N . ARG A 1 80 ? -15.664 -1.909 2.801 1.00 94.50 80 ARG A N 1
ATOM 605 C CA . ARG A 1 80 ? -16.550 -1.012 2.042 1.00 94.50 80 ARG A CA 1
ATOM 606 C C . ARG A 1 80 ? -16.170 -0.924 0.565 1.00 94.50 80 ARG A C 1
ATOM 608 O O . ARG A 1 80 ? -17.048 -0.784 -0.283 1.00 94.50 80 ARG A O 1
ATOM 615 N N . LEU A 1 81 ? -14.878 -0.997 0.245 1.00 94.00 81 LEU A N 1
ATOM 616 C CA . LEU A 1 81 ? -14.415 -1.025 -1.142 1.00 94.00 81 LEU A CA 1
ATOM 617 C C . LEU A 1 81 ? -14.732 -2.354 -1.841 1.00 94.00 81 LEU A C 1
ATOM 619 O O . LEU A 1 81 ? -14.736 -2.376 -3.071 1.00 94.00 81 LEU A O 1
ATOM 623 N N . ASN A 1 82 ? -14.969 -3.434 -1.091 1.00 94.25 82 ASN A N 1
ATOM 624 C CA . ASN A 1 82 ? -15.246 -4.785 -1.584 1.00 94.25 82 ASN A CA 1
ATOM 625 C C . ASN A 1 82 ? -14.361 -5.203 -2.787 1.00 94.25 82 ASN A C 1
ATOM 627 O O . ASN A 1 82 ? -14.862 -5.437 -3.895 1.00 94.25 82 ASN A O 1
ATOM 631 N N . PRO A 1 83 ? -13.023 -5.198 -2.639 1.00 94.06 83 PRO A N 1
ATOM 632 C CA . PRO A 1 83 ? -12.120 -5.640 -3.695 1.00 94.06 83 PRO A CA 1
ATOM 633 C C . PRO A 1 83 ? -12.142 -7.170 -3.827 1.00 94.06 83 PRO A C 1
ATOM 635 O O . PRO A 1 83 ? -12.061 -7.894 -2.841 1.00 94.06 83 PRO A O 1
ATOM 638 N N . SER A 1 84 ? -12.160 -7.672 -5.060 1.00 92.81 84 SER A N 1
ATOM 639 C CA . SER A 1 84 ? -12.087 -9.118 -5.330 1.00 92.81 84 SER A CA 1
ATOM 640 C C . SER A 1 84 ? -10.693 -9.711 -5.083 1.00 92.81 84 SER A C 1
ATOM 642 O O . SER A 1 84 ? -10.559 -10.896 -4.798 1.00 92.81 84 SER A O 1
ATOM 644 N N . HIS A 1 85 ? -9.641 -8.897 -5.204 1.00 93.62 85 HIS A N 1
ATOM 645 C CA . HIS A 1 85 ? -8.249 -9.289 -4.990 1.00 93.62 85 HIS A CA 1
ATOM 646 C C . HIS A 1 85 ? -7.400 -8.069 -4.601 1.00 93.62 85 HIS A C 1
ATOM 648 O O . HIS A 1 85 ? -7.740 -6.928 -4.927 1.00 93.62 85 HIS A O 1
ATOM 654 N N . THR A 1 86 ? -6.279 -8.295 -3.914 1.00 94.62 86 THR A N 1
ATOM 655 C CA . THR A 1 86 ? -5.415 -7.219 -3.393 1.00 94.62 86 THR A CA 1
ATOM 656 C C . THR A 1 86 ? -4.882 -6.273 -4.475 1.00 94.62 86 THR A C 1
ATOM 658 O O . THR A 1 86 ? -4.953 -5.067 -4.265 1.00 94.62 86 THR A O 1
ATOM 661 N N . PRO A 1 87 ? -4.451 -6.726 -5.668 1.00 93.62 87 PRO A N 1
ATOM 662 C CA . PRO A 1 87 ? -4.077 -5.807 -6.747 1.00 93.62 87 PRO A CA 1
ATOM 663 C C . PRO A 1 87 ? -5.169 -4.793 -7.114 1.00 93.62 87 PRO A C 1
ATOM 665 O O . PRO A 1 87 ? -4.875 -3.615 -7.300 1.00 93.62 87 PRO A O 1
ATOM 668 N N . GLN A 1 88 ? -6.436 -5.222 -7.154 1.00 94.06 88 GLN A N 1
ATOM 669 C CA . GLN A 1 88 ? -7.570 -4.332 -7.409 1.00 94.06 88 GLN A CA 1
ATOM 670 C C . GLN A 1 88 ? -7.764 -3.322 -6.275 1.00 94.06 88 GLN A C 1
ATOM 672 O O . GLN A 1 88 ? -8.056 -2.157 -6.546 1.00 94.06 88 GLN A O 1
ATOM 677 N N . LEU A 1 89 ? -7.595 -3.744 -5.017 1.00 95.56 89 LEU A N 1
ATOM 678 C CA . LEU A 1 89 ? -7.607 -2.832 -3.871 1.00 95.56 89 LEU A CA 1
ATOM 679 C C . LEU A 1 89 ? -6.520 -1.763 -4.016 1.00 95.56 89 LEU A C 1
ATOM 681 O O . LEU A 1 89 ? -6.815 -0.573 -3.929 1.00 95.56 89 LEU A O 1
ATOM 685 N N . LEU A 1 90 ? -5.280 -2.183 -4.273 1.00 94.19 90 LEU A N 1
ATOM 686 C CA . LEU A 1 90 ? -4.136 -1.280 -4.371 1.00 94.19 90 LEU A CA 1
ATOM 687 C C . LEU A 1 90 ? -4.290 -0.300 -5.536 1.00 94.19 90 LEU A C 1
ATOM 689 O O . LEU A 1 90 ? -4.094 0.893 -5.338 1.00 94.19 90 LEU A O 1
ATOM 693 N N . ALA A 1 91 ? -4.731 -0.760 -6.710 1.00 92.25 91 ALA A N 1
ATOM 694 C CA . ALA A 1 91 ? -5.004 0.112 -7.853 1.00 92.25 91 ALA A CA 1
ATOM 695 C C . ALA A 1 91 ? -6.084 1.165 -7.540 1.00 92.25 91 ALA A C 1
ATOM 697 O O . ALA A 1 91 ? -5.899 2.353 -7.807 1.00 92.25 91 ALA A O 1
ATOM 698 N N . ARG A 1 92 ? -7.183 0.768 -6.878 1.00 92.62 92 ARG A N 1
ATOM 699 C CA . ARG A 1 92 ? -8.237 1.705 -6.439 1.00 92.62 92 ARG A CA 1
ATOM 700 C C . ARG A 1 92 ? -7.723 2.736 -5.430 1.00 92.62 92 ARG A C 1
ATOM 702 O O . ARG A 1 92 ? -8.165 3.882 -5.446 1.00 92.62 92 ARG A O 1
ATOM 709 N N . VAL A 1 93 ? -6.802 2.348 -4.547 1.00 93.19 93 VAL A N 1
ATOM 710 C CA . VAL A 1 93 ? -6.239 3.244 -3.524 1.00 93.19 93 VAL A CA 1
ATOM 711 C C . VAL A 1 93 ? -5.160 4.167 -4.096 1.00 93.19 93 VAL A C 1
ATOM 713 O O . VAL A 1 93 ? -5.122 5.339 -3.728 1.00 93.19 93 VAL A O 1
ATOM 716 N N . SER A 1 94 ? -4.307 3.711 -5.013 1.00 90.56 94 SER A N 1
ATOM 717 C CA . SER A 1 94 ? -3.314 4.588 -5.655 1.00 90.56 94 SER A CA 1
ATOM 718 C C . SER A 1 94 ? -3.910 5.484 -6.745 1.00 90.56 94 SER A C 1
ATOM 720 O O . SER A 1 94 ? -3.286 6.479 -7.123 1.00 90.56 94 SER A O 1
ATOM 722 N N . GLY A 1 95 ? -5.094 5.131 -7.263 1.00 89.12 95 GLY A N 1
ATOM 723 C CA . GLY A 1 95 ? -5.631 5.694 -8.505 1.00 89.12 95 GLY A CA 1
ATOM 724 C C . GLY A 1 95 ? -4.797 5.304 -9.730 1.00 89.12 95 GLY A C 1
ATOM 725 O O . GLY A 1 95 ? -4.831 6.000 -10.739 1.00 89.12 95 GLY A O 1
ATOM 726 N N . GLY A 1 96 ? -3.977 4.263 -9.592 1.00 86.88 96 GLY A N 1
ATOM 727 C CA . GLY A 1 96 ? -3.071 3.769 -10.616 1.00 86.88 96 GLY A CA 1
ATOM 728 C C . GLY A 1 96 ? -3.613 2.546 -11.350 1.00 86.88 96 GLY A C 1
ATOM 729 O O . GLY A 1 96 ? -4.748 2.122 -11.139 1.00 86.88 96 GLY A O 1
ATOM 730 N N . ASP A 1 97 ? -2.749 1.948 -12.167 1.00 88.31 97 ASP A N 1
ATOM 731 C CA . ASP A 1 97 ? -3.077 0.793 -13.003 1.00 88.31 97 ASP A CA 1
ATOM 732 C C . ASP A 1 97 ? -2.347 -0.469 -12.538 1.00 88.31 97 ASP A C 1
ATOM 734 O O . ASP A 1 97 ? -1.222 -0.422 -12.036 1.00 88.31 97 ASP A O 1
ATOM 738 N N . ILE A 1 98 ? -2.964 -1.623 -12.788 1.00 90.12 98 ILE A N 1
ATOM 739 C CA . ILE A 1 98 ? -2.303 -2.927 -12.689 1.00 90.12 98 ILE A CA 1
ATOM 740 C C . ILE A 1 98 ? -1.630 -3.199 -14.036 1.00 90.12 98 ILE A C 1
ATOM 742 O O . ILE A 1 98 ? -2.296 -3.186 -15.073 1.00 90.12 98 ILE A O 1
ATOM 746 N N . ARG A 1 99 ? -0.319 -3.447 -14.039 1.00 87.81 99 ARG A N 1
ATOM 747 C CA . ARG A 1 99 ? 0.440 -3.797 -15.248 1.00 87.81 99 ARG A CA 1
ATOM 748 C C . ARG A 1 99 ? 1.171 -5.116 -15.050 1.00 87.81 99 ARG A C 1
ATOM 750 O O . ARG A 1 99 ? 1.697 -5.376 -13.973 1.00 87.81 99 ARG A O 1
ATOM 757 N N . ASP A 1 100 ? 1.200 -5.928 -16.098 1.00 85.75 100 ASP A N 1
ATOM 758 C CA . ASP A 1 100 ? 2.086 -7.086 -16.178 1.00 85.75 100 ASP A CA 1
ATOM 759 C C . ASP A 1 100 ? 3.494 -6.585 -16.524 1.00 85.75 100 ASP A C 1
ATOM 761 O O . ASP A 1 100 ? 3.668 -5.836 -17.489 1.00 85.75 100 ASP A O 1
ATOM 765 N N . ILE A 1 101 ? 4.474 -6.941 -15.699 1.00 79.25 101 ILE A N 1
ATOM 766 C CA . ILE A 1 101 ? 5.885 -6.565 -15.872 1.00 79.25 101 ILE A CA 1
ATOM 767 C C . ILE A 1 101 ? 6.731 -7.723 -16.425 1.00 79.25 101 ILE A C 1
ATOM 769 O O . ILE A 1 101 ? 7.956 -7.627 -16.470 1.00 79.25 101 ILE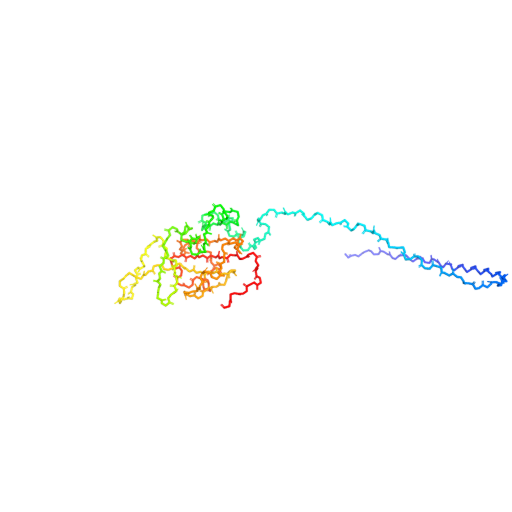 A O 1
ATOM 773 N N . GLY A 1 102 ? 6.082 -8.796 -16.884 1.00 79.31 102 GLY A N 1
ATOM 774 C CA . GLY A 1 102 ? 6.695 -9.980 -17.472 1.00 79.31 102 GLY A CA 1
ATOM 775 C C . GLY A 1 102 ? 6.708 -11.179 -16.523 1.00 79.31 102 GLY A C 1
ATOM 776 O O . GLY A 1 102 ? 6.743 -11.047 -15.299 1.00 79.31 102 GLY A O 1
ATOM 777 N N . GLY A 1 103 ? 6.682 -12.386 -17.100 1.00 74.88 103 GLY A N 1
ATOM 778 C CA . GLY A 1 103 ? 6.747 -13.641 -16.340 1.00 74.88 103 GLY A CA 1
ATOM 779 C C . GLY A 1 103 ? 5.503 -13.944 -15.495 1.00 74.88 103 GLY A C 1
ATOM 780 O O . GLY A 1 103 ? 5.584 -14.767 -14.590 1.00 74.88 103 GLY A O 1
ATOM 781 N N . GLY A 1 104 ? 4.370 -13.285 -15.768 1.00 76.19 104 GLY A N 1
ATOM 782 C CA . GLY A 1 104 ? 3.139 -13.409 -14.979 1.00 76.19 104 GLY A CA 1
ATOM 783 C C . GLY A 1 10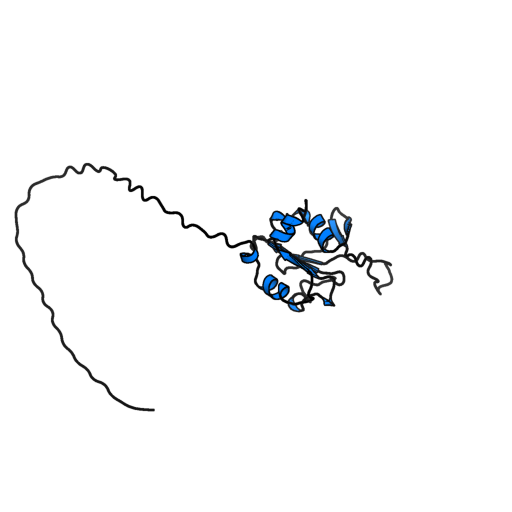4 ? 3.132 -12.570 -13.697 1.00 76.19 104 GLY A C 1
ATOM 784 O O . GLY A 1 104 ? 2.184 -12.664 -12.914 1.00 76.19 104 GLY A O 1
ATOM 785 N N . ASN A 1 105 ? 4.159 -11.740 -13.488 1.00 80.75 105 ASN A N 1
ATOM 786 C CA . ASN A 1 105 ? 4.260 -10.861 -12.334 1.00 80.75 105 ASN A CA 1
ATOM 787 C C . ASN A 1 105 ? 3.494 -9.566 -12.587 1.00 80.75 105 ASN A C 1
ATOM 789 O O . ASN A 1 105 ? 3.689 -8.876 -13.589 1.00 80.75 105 ASN A O 1
ATOM 793 N N . ILE A 1 106 ? 2.641 -9.210 -11.635 1.00 85.81 106 ILE A N 1
ATOM 794 C CA . ILE A 1 106 ? 1.852 -7.983 -11.684 1.00 85.81 106 ILE A CA 1
ATOM 795 C C . ILE A 1 106 ? 2.471 -6.920 -10.785 1.00 85.81 106 ILE A C 1
ATOM 797 O O . ILE A 1 106 ? 2.886 -7.193 -9.661 1.00 85.81 106 ILE A O 1
ATOM 801 N N . ALA A 1 107 ? 2.485 -5.685 -11.267 1.00 86.44 107 ALA A N 1
ATOM 802 C CA . ALA A 1 107 ? 2.920 -4.521 -10.518 1.00 86.44 107 ALA A CA 1
ATOM 803 C C . ALA A 1 107 ? 1.827 -3.453 -10.506 1.00 86.44 107 ALA A C 1
ATOM 805 O O . ALA A 1 107 ? 1.027 -3.333 -11.439 1.00 86.44 107 ALA A O 1
ATOM 806 N N . ILE A 1 108 ? 1.812 -2.654 -9.441 1.00 88.19 108 ILE A N 1
ATOM 807 C CA . ILE A 1 108 ? 0.956 -1.473 -9.352 1.00 88.19 108 ILE A CA 1
ATOM 808 C C . ILE A 1 108 ? 1.756 -0.280 -9.857 1.00 88.19 108 ILE A C 1
ATOM 810 O O . ILE A 1 108 ? 2.769 0.092 -9.266 1.00 88.19 108 ILE A O 1
ATOM 814 N N . VAL A 1 109 ? 1.301 0.321 -10.950 1.00 86.19 109 VAL A N 1
ATOM 815 C CA . VAL A 1 109 ? 1.882 1.544 -11.503 1.00 86.19 109 VAL A CA 1
ATOM 816 C C . VAL A 1 109 ? 1.134 2.729 -10.918 1.00 86.19 109 VAL A C 1
ATOM 818 O O . VAL A 1 109 ? -0.092 2.782 -10.966 1.00 86.19 109 VAL A O 1
ATOM 821 N N . GLY A 1 110 ? 1.867 3.668 -10.325 1.00 80.12 110 GLY A N 1
ATOM 822 C CA . GLY A 1 110 ? 1.278 4.843 -9.696 1.00 80.12 110 GLY A CA 1
ATOM 823 C C . GLY A 1 110 ? 0.591 5.759 -10.713 1.00 80.12 110 GLY A C 1
ATOM 824 O O . GLY A 1 110 ? 0.975 5.825 -11.879 1.00 80.12 110 GLY A O 1
ATOM 825 N N . SER A 1 111 ? -0.373 6.552 -10.245 1.00 77.00 111 SER A N 1
ATOM 826 C CA . SER A 1 111 ? -1.109 7.547 -11.049 1.00 77.00 111 SER A CA 1
ATOM 827 C C . SER A 1 111 ? -0.231 8.648 -11.662 1.00 77.00 111 SER A C 1
ATOM 829 O O . SER A 1 111 ? -0.676 9.392 -12.529 1.00 77.00 111 SER A O 1
ATOM 831 N N . ARG A 1 112 ? 1.038 8.741 -11.250 1.00 71.56 112 ARG A N 1
ATOM 832 C CA . ARG A 1 112 ? 2.032 9.675 -11.801 1.00 71.56 112 ARG A CA 1
ATOM 833 C C . ARG A 1 112 ? 2.673 9.206 -13.113 1.00 71.56 112 ARG A C 1
ATOM 835 O O . ARG A 1 112 ? 3.546 9.895 -13.630 1.00 71.56 112 ARG A O 1
ATOM 842 N N . GLY A 1 113 ? 2.241 8.070 -13.663 1.00 67.81 113 GLY A N 1
ATOM 843 C CA . GLY A 1 113 ? 2.617 7.630 -15.005 1.00 67.81 113 GLY A CA 1
ATOM 844 C C . GLY A 1 113 ? 4.043 7.089 -15.086 1.00 67.81 113 GLY A C 1
ATOM 845 O O . GLY A 1 113 ? 4.366 6.085 -14.455 1.00 67.81 113 GLY A O 1
ATOM 846 N N . THR A 1 114 ? 4.888 7.709 -15.907 1.00 67.00 114 THR A N 1
ATOM 847 C CA . THR A 1 114 ? 6.246 7.236 -16.215 1.00 67.00 114 THR A CA 1
ATOM 848 C C . THR A 1 114 ? 7.299 8.121 -15.563 1.00 67.00 114 THR A C 1
ATOM 850 O O . THR A 1 114 ? 7.207 9.347 -15.597 1.00 67.00 114 THR A O 1
ATOM 853 N N . ARG A 1 115 ? 8.336 7.506 -14.991 1.00 67.19 115 ARG A N 1
ATOM 854 C CA . ARG A 1 115 ? 9.485 8.222 -14.438 1.00 67.19 115 ARG A CA 1
ATOM 855 C C . ARG A 1 115 ? 10.482 8.540 -15.548 1.00 67.19 115 ARG A C 1
ATOM 857 O O . ARG A 1 115 ? 10.869 7.663 -16.320 1.00 67.19 115 ARG A O 1
ATOM 864 N N . LEU A 1 116 ? 10.955 9.784 -15.570 1.00 57.06 116 LEU A N 1
ATOM 865 C CA . LEU A 1 116 ? 12.124 10.169 -16.353 1.00 57.06 116 LEU A CA 1
ATOM 866 C C . LEU A 1 116 ? 13.382 9.676 -15.632 1.00 57.06 116 LEU A C 1
ATOM 868 O O . LEU A 1 116 ? 13.657 10.064 -14.494 1.00 57.06 116 LEU A O 1
ATOM 872 N N . THR A 1 117 ? 14.142 8.798 -16.279 1.00 59.56 117 THR A N 1
ATOM 873 C CA . THR A 1 117 ? 15.453 8.373 -15.790 1.00 59.56 117 THR A CA 1
ATOM 874 C C . THR A 1 117 ? 16.524 9.181 -16.509 1.00 59.56 117 THR A C 1
ATOM 876 O O . THR A 1 117 ? 16.549 9.202 -17.734 1.00 59.56 117 THR A O 1
ATOM 879 N N . MET A 1 118 ? 17.443 9.805 -15.768 1.00 55.31 118 MET A N 1
ATOM 880 C CA . MET A 1 118 ? 18.602 10.499 -16.359 1.00 55.31 118 MET A CA 1
ATOM 881 C C . MET A 1 118 ? 19.632 9.524 -16.969 1.00 55.31 118 MET A C 1
ATOM 883 O O . MET A 1 118 ? 20.580 9.957 -17.613 1.00 55.31 118 MET A O 1
ATOM 887 N N . SER A 1 119 ? 19.444 8.211 -16.783 1.00 55.78 119 SER A N 1
ATOM 888 C CA . SER A 1 119 ? 20.231 7.160 -17.432 1.00 55.78 119 SER A CA 1
ATOM 889 C C . SER A 1 119 ? 19.661 6.898 -18.831 1.00 55.78 119 SER A C 1
ATOM 891 O O . SER A 1 119 ? 18.579 6.329 -18.978 1.00 55.78 119 SER A O 1
ATOM 893 N N . GLY A 1 120 ? 20.339 7.418 -19.854 1.00 49.03 120 GLY A N 1
ATOM 894 C CA . GLY A 1 120 ? 19.837 7.570 -21.222 1.00 49.03 120 GLY A CA 1
ATOM 895 C C . GLY A 1 120 ? 19.713 6.287 -22.050 1.00 49.03 120 GLY A C 1
ATOM 896 O O . GLY A 1 120 ? 20.319 6.194 -23.113 1.00 49.03 120 GLY A O 1
ATOM 897 N N . SER A 1 121 ? 18.923 5.299 -21.620 1.00 52.72 121 SER A N 1
ATOM 898 C CA . SER A 1 121 ? 18.685 4.095 -22.445 1.00 52.72 121 SER A CA 1
ATOM 899 C C . SER A 1 121 ? 17.252 3.564 -22.472 1.00 52.72 121 SER A C 1
ATOM 901 O O . SER A 1 121 ? 16.944 2.761 -23.346 1.00 52.72 121 SER A O 1
ATOM 903 N N . VAL A 1 122 ? 16.347 4.028 -21.602 1.00 56.19 122 VAL A N 1
ATOM 904 C CA . VAL A 1 122 ? 14.915 3.690 -21.707 1.00 56.19 122 VAL A CA 1
ATOM 905 C C . VAL A 1 122 ? 14.078 4.939 -21.421 1.00 56.19 122 VAL A C 1
ATOM 907 O O . VAL A 1 122 ? 13.899 5.295 -20.254 1.00 56.19 122 VAL A O 1
ATOM 910 N N . PRO A 1 123 ? 13.572 5.651 -22.447 1.00 52.34 123 PRO A N 1
ATOM 911 C CA . PRO A 1 123 ? 12.560 6.669 -22.206 1.00 52.34 123 PRO A CA 1
ATOM 912 C C . PRO A 1 123 ? 11.331 5.991 -21.579 1.00 52.34 123 PRO A C 1
ATOM 914 O O . PRO A 1 123 ? 10.880 4.958 -22.065 1.00 52.34 123 PRO A O 1
ATOM 917 N N . ASN A 1 124 ? 10.795 6.583 -20.508 1.00 60.59 124 ASN A N 1
ATOM 918 C CA . ASN A 1 124 ? 9.552 6.180 -19.837 1.00 60.59 124 ASN A CA 1
ATOM 919 C C . ASN A 1 124 ? 9.599 4.865 -19.036 1.00 60.59 124 ASN A C 1
ATOM 921 O O . ASN A 1 124 ? 8.847 3.928 -19.307 1.00 60.59 124 ASN A O 1
ATOM 925 N N . GLN A 1 125 ? 10.410 4.813 -17.975 1.00 72.12 125 GLN A N 1
ATOM 926 C CA . GLN A 1 125 ? 10.319 3.709 -17.016 1.00 72.12 125 GLN A CA 1
ATOM 927 C C . GLN A 1 125 ? 8.961 3.769 -16.291 1.00 72.12 125 GLN A C 1
ATOM 929 O O . GLN A 1 125 ? 8.568 4.828 -15.789 1.00 72.12 125 GLN A O 1
ATOM 934 N N . LEU A 1 126 ? 8.226 2.653 -16.243 1.00 77.69 126 LEU A N 1
ATOM 935 C CA . LEU A 1 126 ? 6.966 2.571 -15.497 1.00 77.69 126 LEU A CA 1
ATOM 936 C C . LEU A 1 126 ? 7.209 2.950 -14.035 1.00 77.69 126 LEU A C 1
ATOM 938 O O . LEU A 1 126 ? 8.146 2.461 -13.403 1.00 77.69 126 LEU A O 1
ATOM 942 N N . CYS A 1 127 ? 6.369 3.832 -13.497 1.00 80.31 127 CYS A N 1
ATOM 943 C CA . CYS A 1 127 ? 6.513 4.290 -12.126 1.00 80.31 127 CYS A CA 1
ATOM 944 C C . CYS A 1 127 ? 5.870 3.274 -11.166 1.00 80.31 127 CYS A C 1
ATOM 946 O O . CYS A 1 127 ? 4.719 3.429 -10.753 1.00 80.31 127 CYS A O 1
ATOM 948 N N . ILE A 1 128 ? 6.598 2.200 -10.857 1.00 84.38 128 ILE A N 1
ATOM 949 C CA . ILE A 1 128 ? 6.118 1.093 -10.020 1.00 84.38 128 ILE A CA 1
ATOM 950 C C . ILE A 1 128 ? 6.101 1.512 -8.546 1.00 84.38 128 ILE A C 1
ATOM 952 O O . ILE A 1 128 ? 7.096 2.000 -8.014 1.00 84.38 128 ILE A O 1
ATOM 956 N N . VAL A 1 129 ? 4.959 1.333 -7.886 1.00 87.44 129 VAL A N 1
ATOM 957 C CA . VAL A 1 129 ? 4.782 1.630 -6.460 1.00 87.44 129 VAL A CA 1
ATOM 958 C C . VAL A 1 129 ? 5.451 0.535 -5.629 1.00 87.44 129 VAL A C 1
ATOM 960 O O . VAL A 1 129 ? 5.204 -0.650 -5.850 1.00 87.44 129 VAL A O 1
ATOM 963 N N . GLY A 1 130 ? 6.274 0.933 -4.658 1.00 88.44 130 GLY A N 1
ATOM 964 C CA . GLY A 1 130 ? 6.911 0.009 -3.725 1.00 88.44 130 GLY A CA 1
ATOM 965 C C . GLY A 1 130 ? 5.890 -0.670 -2.812 1.00 88.44 130 GLY A C 1
ATOM 966 O O . GLY A 1 130 ? 4.848 -0.097 -2.484 1.00 88.44 130 GLY A O 1
ATOM 967 N N . LEU A 1 131 ? 6.200 -1.890 -2.385 1.00 90.19 131 LEU A N 1
ATOM 968 C CA . LEU A 1 131 ? 5.327 -2.710 -1.552 1.00 90.19 131 LEU A CA 1
ATOM 969 C C . LEU A 1 131 ? 6.058 -3.141 -0.286 1.00 90.19 131 LEU A C 1
ATOM 971 O O . LEU A 1 131 ? 7.193 -3.616 -0.332 1.00 90.19 131 LEU A O 1
ATOM 975 N N . ALA A 1 132 ? 5.370 -3.020 0.840 1.00 91.50 132 ALA A N 1
ATOM 976 C CA . ALA A 1 132 ? 5.829 -3.489 2.128 1.00 91.50 132 ALA A CA 1
ATOM 977 C C . ALA A 1 132 ? 4.732 -4.279 2.830 1.00 91.50 132 ALA A C 1
ATOM 979 O O . ALA A 1 132 ? 3.554 -3.929 2.758 1.00 91.50 132 ALA A O 1
ATOM 980 N N . LEU A 1 133 ? 5.134 -5.327 3.537 1.00 91.81 133 LEU A N 1
ATOM 981 C CA . LEU A 1 133 ? 4.272 -6.148 4.369 1.00 91.81 133 LEU A CA 1
ATOM 982 C C . LEU A 1 133 ? 4.787 -6.083 5.802 1.00 91.81 133 LEU A C 1
ATOM 984 O O . LEU A 1 133 ? 5.909 -6.505 6.070 1.00 91.81 133 LEU A O 1
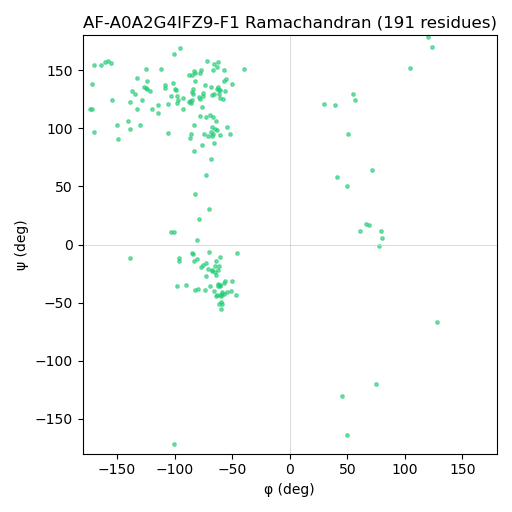ATOM 988 N N . ASN A 1 134 ? 3.983 -5.551 6.720 1.00 90.25 134 ASN A N 1
ATOM 989 C CA . ASN A 1 134 ? 4.360 -5.343 8.120 1.00 90.25 134 ASN A CA 1
ATOM 990 C C . ASN A 1 134 ? 5.720 -4.621 8.282 1.00 90.25 134 ASN A C 1
ATOM 992 O O . ASN A 1 134 ? 6.603 -5.116 8.980 1.00 90.25 134 ASN A O 1
ATOM 996 N N . ASP A 1 135 ? 5.902 -3.488 7.592 1.00 88.75 135 ASP A N 1
ATOM 997 C CA . ASP A 1 135 ? 7.157 -2.709 7.517 1.00 88.75 135 ASP A CA 1
ATOM 998 C C . ASP A 1 135 ? 8.371 -3.460 6.904 1.00 88.75 135 ASP A C 1
ATOM 1000 O O . ASP A 1 135 ? 9.496 -2.964 6.941 1.00 88.75 135 ASP A O 1
ATOM 1004 N N . ILE A 1 136 ? 8.177 -4.628 6.281 1.00 88.19 136 ILE A N 1
ATOM 1005 C CA . ILE A 1 136 ? 9.226 -5.357 5.548 1.00 88.19 136 ILE A CA 1
ATOM 1006 C C . ILE A 1 136 ? 9.023 -5.161 4.049 1.00 88.19 136 ILE A C 1
ATOM 1008 O O . ILE A 1 136 ? 7.940 -5.430 3.530 1.00 88.19 136 ILE A O 1
ATOM 1012 N N . ARG A 1 137 ? 10.068 -4.732 3.334 1.00 87.81 137 ARG A N 1
ATOM 1013 C CA . ARG A 1 137 ? 10.020 -4.589 1.874 1.00 87.81 137 ARG A CA 1
ATOM 1014 C C . ARG A 1 137 ? 9.746 -5.933 1.207 1.00 87.81 137 ARG A C 1
ATOM 1016 O O . ARG A 1 137 ? 10.439 -6.913 1.476 1.00 87.81 137 ARG A O 1
ATOM 1023 N N . LEU A 1 138 ? 8.768 -5.951 0.310 1.00 87.62 138 LEU A N 1
ATOM 1024 C CA . LEU A 1 138 ? 8.549 -7.073 -0.590 1.00 87.62 138 LEU A CA 1
ATOM 1025 C C . LEU A 1 138 ? 9.439 -6.924 -1.832 1.00 87.62 138 LEU A C 1
ATOM 1027 O O . LEU A 1 138 ? 9.685 -5.797 -2.272 1.00 87.62 138 LEU A O 1
ATOM 1031 N N . PRO A 1 139 ? 9.934 -8.038 -2.398 1.00 83.81 139 PRO A N 1
ATOM 1032 C CA . PRO A 1 139 ? 10.666 -7.995 -3.653 1.00 83.81 139 PRO A CA 1
ATOM 1033 C C . PRO A 1 139 ? 9.766 -7.491 -4.785 1.00 83.81 139 PRO A C 1
ATOM 1035 O O . PRO A 1 139 ? 8.543 -7.673 -4.768 1.00 83.81 139 PRO A O 1
ATOM 1038 N N . ASP A 1 140 ? 10.383 -6.881 -5.791 1.00 77.44 140 ASP A N 1
ATOM 1039 C CA . ASP A 1 140 ? 9.666 -6.455 -6.987 1.00 77.44 140 ASP A CA 1
ATOM 1040 C C . ASP A 1 140 ? 9.079 -7.692 -7.694 1.00 77.44 140 ASP A C 1
ATOM 1042 O O . ASP A 1 140 ? 9.736 -8.727 -7.812 1.00 77.44 140 ASP A O 1
ATOM 1046 N N . GLY A 1 141 ? 7.819 -7.606 -8.127 1.00 79.12 141 GLY A N 1
ATOM 1047 C CA . GLY A 1 141 ? 7.109 -8.734 -8.741 1.00 79.12 141 GLY A CA 1
ATOM 1048 C C . GLY A 1 141 ? 6.547 -9.773 -7.763 1.00 79.12 141 GLY A C 1
ATOM 1049 O O . GLY A 1 141 ? 6.107 -10.826 -8.210 1.00 79.12 141 GLY A O 1
ATOM 1050 N N . TYR A 1 142 ? 6.522 -9.494 -6.454 1.00 86.00 142 TYR A N 1
ATOM 1051 C CA . TYR A 1 142 ? 5.832 -10.340 -5.473 1.00 86.00 142 TYR A CA 1
ATOM 1052 C C . TYR A 1 142 ? 4.382 -10.651 -5.893 1.00 86.00 142 TYR A C 1
ATOM 1054 O O . TYR A 1 142 ? 3.646 -9.755 -6.321 1.00 86.00 142 TYR A O 1
ATOM 1062 N N . ASP A 1 143 ? 3.942 -11.903 -5.709 1.00 87.88 143 ASP A N 1
ATOM 1063 C CA . ASP A 1 143 ? 2.569 -12.300 -6.027 1.00 87.88 143 ASP A CA 1
ATOM 1064 C C . ASP A 1 143 ? 1.569 -11.692 -5.036 1.00 87.88 143 ASP A C 1
ATOM 1066 O O . ASP A 1 143 ? 1.227 -12.243 -3.987 1.00 87.88 143 ASP A O 1
ATOM 1070 N N . LEU A 1 144 ? 1.042 -10.533 -5.412 1.00 87.81 144 LEU A N 1
ATOM 1071 C CA . LEU A 1 144 ? 0.012 -9.822 -4.670 1.00 87.81 144 LEU A CA 1
ATOM 1072 C C . LEU A 1 144 ? -1.295 -10.615 -4.521 1.00 87.81 144 LEU A C 1
ATOM 1074 O O . LEU A 1 144 ? -2.095 -10.277 -3.649 1.00 87.81 144 LEU A O 1
ATOM 1078 N N 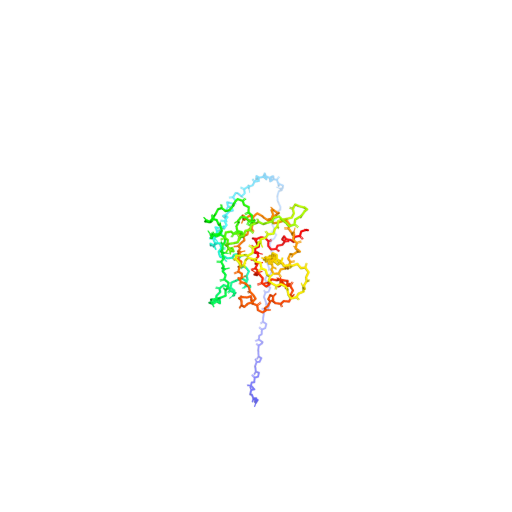. LYS A 1 145 ? -1.544 -11.650 -5.335 1.00 88.75 145 LYS A N 1
ATOM 1079 C CA . LYS A 1 145 ? -2.727 -12.514 -5.185 1.00 88.75 145 LYS A CA 1
ATOM 1080 C C . LYS A 1 145 ? -2.590 -13.477 -4.004 1.00 88.75 145 LYS A C 1
ATOM 1082 O O . LYS A 1 145 ? -3.607 -13.966 -3.517 1.00 88.75 145 LYS A O 1
ATOM 1087 N N . ALA A 1 146 ? -1.373 -13.701 -3.504 1.00 89.25 146 ALA A N 1
ATOM 1088 C CA . ALA A 1 146 ? -1.129 -14.512 -2.313 1.00 89.25 146 ALA A CA 1
ATOM 1089 C C . ALA A 1 146 ? -1.670 -13.860 -1.026 1.00 89.25 146 ALA A C 1
ATOM 1091 O O . ALA A 1 146 ? -1.936 -14.553 -0.041 1.00 89.25 146 ALA A O 1
ATOM 1092 N N . ILE A 1 147 ? -1.843 -12.534 -1.029 1.00 90.88 147 ILE A N 1
ATOM 1093 C CA . ILE A 1 147 ? -2.474 -11.785 0.057 1.00 90.88 147 ILE A CA 1
ATOM 1094 C C . ILE A 1 147 ? -3.926 -11.556 -0.334 1.00 90.88 147 ILE A C 1
ATOM 1096 O O . ILE A 1 147 ? -4.206 -10.938 -1.363 1.00 90.88 147 ILE A O 1
ATOM 1100 N N . LYS A 1 148 ? -4.863 -12.013 0.490 1.00 92.81 148 LYS A N 1
ATOM 1101 C CA . LYS A 1 148 ? -6.278 -11.723 0.276 1.00 92.81 148 LYS A CA 1
ATOM 1102 C C . LYS A 1 148 ? -6.662 -10.401 0.945 1.00 92.81 148 LYS A C 1
ATOM 1104 O O . LYS A 1 148 ? -6.163 -10.129 2.035 1.00 92.81 148 LYS A O 1
ATOM 1109 N N . PRO A 1 149 ? -7.596 -9.617 0.377 1.00 93.75 149 PRO A N 1
ATOM 1110 C CA . PRO A 1 149 ? -8.062 -8.388 1.020 1.00 93.75 149 PRO A CA 1
ATOM 1111 C C . PRO A 1 149 ? -8.639 -8.607 2.424 1.00 93.75 149 PRO A C 1
ATOM 1113 O O . PRO A 1 149 ? -8.458 -7.770 3.301 1.00 93.75 149 PRO A O 1
ATOM 1116 N N . GLU A 1 150 ? -9.281 -9.756 2.650 1.00 91.75 150 GLU A N 1
ATOM 1117 C CA . GLU A 1 150 ? -9.846 -10.153 3.946 1.00 91.75 150 GLU A CA 1
ATOM 1118 C C . GLU A 1 150 ? -8.791 -10.358 5.045 1.00 91.75 150 GLU A C 1
ATOM 1120 O O . GLU A 1 150 ? -9.111 -10.201 6.224 1.00 91.75 150 GLU A O 1
ATOM 1125 N N . ASP A 1 151 ? -7.537 -10.637 4.679 1.00 92.50 151 ASP A N 1
ATOM 1126 C CA . ASP A 1 151 ? -6.424 -10.832 5.616 1.00 92.50 151 ASP A CA 1
ATOM 1127 C C . ASP A 1 151 ? -5.771 -9.499 6.034 1.00 92.50 151 ASP A C 1
ATOM 1129 O O . ASP A 1 151 ? -4.916 -9.480 6.922 1.00 92.50 151 ASP A O 1
ATOM 1133 N N . ILE A 1 152 ? -6.158 -8.376 5.419 1.00 93.50 152 ILE A N 1
ATOM 1134 C CA . ILE A 1 152 ? -5.561 -7.058 5.658 1.00 93.50 152 ILE A CA 1
ATOM 1135 C C . ILE A 1 152 ? -6.274 -6.375 6.834 1.00 93.50 152 ILE A C 1
ATOM 1137 O O . ILE A 1 152 ? -7.488 -6.176 6.826 1.00 93.50 152 ILE A O 1
ATOM 1141 N N . ALA A 1 153 ? -5.511 -6.010 7.864 1.00 93.56 153 ALA A N 1
ATOM 1142 C CA . ALA A 1 153 ? -5.979 -5.212 8.996 1.00 93.56 153 ALA A CA 1
ATOM 1143 C C . ALA A 1 153 ? -5.981 -3.716 8.665 1.00 93.56 153 ALA A C 1
ATOM 1145 O O . ALA A 1 153 ? -6.905 -2.992 9.040 1.00 93.56 153 ALA A O 1
ATOM 1146 N N . GLY A 1 154 ? -4.953 -3.264 7.947 1.00 94.00 154 GLY A N 1
ATOM 1147 C CA . GLY A 1 154 ? -4.793 -1.873 7.554 1.00 94.00 154 GLY A CA 1
ATOM 1148 C C . GLY A 1 154 ? -3.896 -1.713 6.338 1.00 94.00 154 GLY A C 1
ATOM 1149 O O . GLY A 1 154 ? -3.077 -2.575 6.019 1.00 94.00 154 GLY A O 1
ATOM 1150 N N . LEU A 1 155 ? -4.064 -0.590 5.656 1.00 95.38 155 LEU A N 1
ATOM 1151 C CA . LEU A 1 155 ? -3.296 -0.228 4.477 1.00 95.38 155 LEU A CA 1
ATOM 1152 C C . LEU A 1 155 ? -2.852 1.227 4.585 1.00 95.38 155 LEU A C 1
ATOM 1154 O O . LEU A 1 155 ? -3.672 2.119 4.803 1.00 95.38 155 LEU A O 1
ATOM 1158 N N . GLU A 1 156 ? -1.563 1.457 4.384 1.00 95.12 156 GLU A N 1
ATOM 1159 C CA . GLU A 1 156 ? -0.981 2.786 4.234 1.00 95.12 156 GLU A CA 1
ATOM 1160 C C . GLU A 1 156 ? -0.568 2.969 2.782 1.00 95.12 156 GLU A C 1
ATOM 1162 O O . GLU A 1 156 ? 0.042 2.081 2.187 1.00 95.12 156 GLU A O 1
ATOM 1167 N N . PHE A 1 157 ? -0.886 4.121 2.210 1.00 94.25 157 PHE A N 1
ATOM 1168 C CA . PHE A 1 157 ? -0.439 4.497 0.883 1.00 94.25 157 PHE A CA 1
ATOM 1169 C C . PHE A 1 157 ? 0.196 5.875 0.908 1.00 94.25 157 PHE A C 1
ATOM 1171 O O . PHE A 1 157 ? -0.429 6.865 1.280 1.00 94.25 157 PHE A O 1
ATOM 1178 N N . TYR A 1 158 ? 1.425 5.951 0.430 1.00 92.12 158 TYR A N 1
ATOM 1179 C CA . TYR A 1 158 ? 2.183 7.178 0.322 1.00 92.12 158 TYR A CA 1
ATOM 1180 C C . TYR A 1 158 ? 2.429 7.491 -1.146 1.00 92.12 158 TYR A C 1
ATOM 1182 O O . TYR A 1 158 ? 3.068 6.717 -1.856 1.00 92.12 158 TYR A O 1
ATOM 1190 N N . ASN A 1 159 ? 1.949 8.641 -1.617 1.00 88.06 159 ASN A N 1
ATOM 1191 C CA . ASN A 1 159 ? 2.045 9.047 -3.018 1.00 88.06 159 ASN A CA 1
ATOM 1192 C C . ASN A 1 159 ? 3.417 9.667 -3.349 1.00 88.06 159 ASN A C 1
ATOM 1194 O O . ASN A 1 159 ? 3.500 10.702 -4.002 1.00 88.06 159 ASN A O 1
ATOM 1198 N N . GLY A 1 160 ? 4.510 9.072 -2.870 1.00 85.38 160 GLY A N 1
ATOM 1199 C CA . GLY A 1 160 ? 5.886 9.451 -3.209 1.00 85.38 160 GLY A CA 1
ATOM 1200 C C . GLY A 1 160 ? 6.756 9.887 -2.035 1.00 85.38 160 GLY A C 1
ATOM 1201 O O . GLY A 1 160 ? 6.275 9.963 -0.904 1.00 85.38 160 GLY A O 1
ATOM 1202 N N . PRO A 1 161 ? 8.033 10.203 -2.313 1.00 82.88 161 PRO A N 1
ATOM 1203 C CA . PRO A 1 161 ? 9.092 10.303 -1.308 1.00 82.88 161 PRO A CA 1
ATOM 1204 C C . PRO A 1 161 ? 8.817 11.371 -0.251 1.00 82.88 161 PRO A C 1
ATOM 1206 O O . PRO A 1 161 ? 9.079 11.146 0.920 1.00 82.88 161 PRO A O 1
ATOM 1209 N N . SER A 1 162 ? 8.205 12.495 -0.630 1.00 85.19 162 SER A N 1
ATOM 1210 C CA . SER A 1 162 ? 7.874 13.586 0.298 1.00 85.19 162 SER A CA 1
ATOM 1211 C C . SER A 1 162 ? 6.795 13.221 1.319 1.00 85.19 162 SER A C 1
ATOM 1213 O O . SER A 1 162 ? 6.687 13.870 2.352 1.00 85.19 162 SER A O 1
ATOM 1215 N N . SER A 1 163 ? 5.970 12.215 1.016 1.00 87.75 163 SER A N 1
ATOM 1216 C CA . SER A 1 163 ? 4.917 11.741 1.918 1.00 87.75 163 SER A CA 1
ATOM 1217 C C . SER A 1 163 ? 5.348 10.543 2.756 1.00 87.75 163 SER A C 1
ATOM 1219 O O . SER A 1 163 ? 4.622 10.176 3.676 1.00 87.75 163 SER A O 1
ATOM 1221 N N . ILE A 1 164 ? 6.491 9.928 2.432 1.00 89.12 164 ILE A N 1
ATOM 1222 C CA . ILE A 1 164 ? 6.935 8.699 3.079 1.00 89.12 164 ILE A CA 1
ATOM 1223 C C . ILE A 1 164 ? 7.684 9.057 4.368 1.00 89.12 164 ILE A C 1
ATOM 1225 O O . ILE A 1 164 ? 8.635 9.840 4.321 1.00 89.12 164 ILE A O 1
ATOM 1229 N N . PRO A 1 165 ? 7.262 8.509 5.520 1.00 88.50 165 PRO A N 1
ATOM 1230 C CA . PRO A 1 165 ? 7.933 8.726 6.790 1.00 88.50 165 PRO A CA 1
ATOM 1231 C C . PRO A 1 165 ? 9.423 8.345 6.739 1.00 88.50 165 PRO A C 1
ATOM 1233 O O . PRO A 1 165 ? 9.763 7.315 6.145 1.00 88.50 165 PRO A O 1
ATOM 1236 N N . PRO A 1 166 ? 10.312 9.105 7.405 1.00 86.81 166 PRO A N 1
ATOM 1237 C CA . PRO A 1 166 ? 11.742 8.807 7.437 1.00 86.81 166 PRO A CA 1
ATOM 1238 C C . PRO A 1 166 ? 12.072 7.405 7.958 1.00 86.81 166 PRO A C 1
ATOM 1240 O O . PRO A 1 166 ? 13.031 6.806 7.486 1.00 86.81 166 PRO A O 1
ATOM 1243 N N . GLU A 1 167 ? 11.272 6.843 8.872 1.00 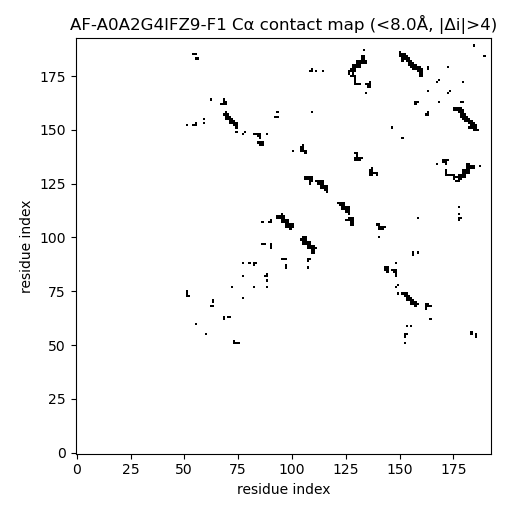86.31 167 GLU A N 1
ATOM 1244 C CA . GLU A 1 167 ? 11.484 5.481 9.383 1.00 86.31 167 GLU A CA 1
ATOM 1245 C C . GLU A 1 167 ? 11.323 4.377 8.321 1.00 86.31 167 GLU A C 1
ATOM 1247 O O . GLU A 1 167 ? 11.818 3.268 8.513 1.00 86.31 167 GLU A O 1
ATOM 1252 N N . LEU A 1 168 ? 10.657 4.672 7.199 1.00 86.62 168 LEU A N 1
ATOM 1253 C CA . LEU A 1 168 ? 10.522 3.769 6.049 1.00 86.62 168 LEU A CA 1
ATOM 1254 C C . LEU A 1 168 ? 11.580 4.055 4.963 1.00 86.62 168 LEU A C 1
ATOM 1256 O O . LEU A 1 168 ? 11.807 3.229 4.070 1.00 86.62 168 LEU A O 1
ATOM 1260 N N . GLY A 1 169 ? 12.259 5.204 5.050 1.00 69.56 169 GLY A N 1
ATOM 1261 C CA . GLY A 1 169 ? 13.328 5.629 4.152 1.00 69.56 169 GLY A CA 1
ATOM 1262 C C . GLY A 1 169 ? 14.589 4.783 4.336 1.00 69.56 169 GLY A C 1
ATOM 1263 O O . GLY A 1 169 ? 15.248 4.857 5.366 1.00 69.56 169 GLY A O 1
ATOM 1264 N N . GLY A 1 170 ? 14.938 3.966 3.339 1.00 64.44 170 GLY A N 1
ATOM 1265 C CA . GLY A 1 170 ? 16.165 3.157 3.325 1.00 64.44 170 GLY A CA 1
ATOM 1266 C C . GLY A 1 170 ? 15.902 1.681 3.037 1.00 64.44 170 GLY A C 1
ATOM 1267 O O . GLY A 1 170 ? 16.251 1.198 1.966 1.00 64.44 170 GLY A O 1
ATOM 1268 N N . ASN A 1 171 ? 15.231 0.976 3.952 1.00 60.72 171 ASN A N 1
ATOM 1269 C CA . ASN A 1 171 ? 14.989 -0.470 3.818 1.00 60.72 171 ASN A CA 1
ATOM 1270 C C . ASN A 1 171 ? 13.687 -0.800 3.078 1.00 60.72 171 ASN A C 1
ATOM 1272 O O . ASN A 1 171 ? 13.623 -1.786 2.348 1.00 60.72 171 ASN A O 1
ATOM 1276 N N . VAL A 1 172 ? 12.658 0.029 3.268 1.00 64.50 172 VAL A N 1
ATOM 1277 C CA . VAL A 1 172 ? 11.305 -0.192 2.737 1.00 64.50 172 VAL A CA 1
ATOM 1278 C C . VAL A 1 172 ? 11.079 0.589 1.445 1.00 64.50 172 VAL A C 1
ATOM 1280 O O . VAL A 1 172 ? 10.452 0.092 0.514 1.00 64.50 172 VAL A O 1
ATOM 1283 N N . GLN A 1 173 ? 11.669 1.782 1.374 1.00 57.81 173 GLN A N 1
ATOM 1284 C CA . GLN A 1 173 ? 11.586 2.688 0.238 1.00 57.81 173 GLN A CA 1
ATOM 1285 C C . GLN A 1 173 ? 12.137 2.084 -1.066 1.00 57.81 173 GLN A C 1
ATOM 1287 O O . GLN A 1 173 ? 11.423 2.064 -2.056 1.00 57.81 173 GLN A O 1
ATOM 1292 N N . GLY A 1 174 ? 13.382 1.596 -1.126 1.00 63.56 174 GLY A N 1
ATOM 1293 C CA . GLY A 1 174 ? 13.983 1.220 -2.419 1.00 63.56 174 GLY A CA 1
ATOM 1294 C C . GLY A 1 174 ? 13.757 2.280 -3.516 1.00 63.56 174 GLY A C 1
ATOM 1295 O O . GLY A 1 174 ? 13.907 3.474 -3.263 1.00 63.56 174 GLY A O 1
ATOM 1296 N N . ASP A 1 175 ? 13.289 1.850 -4.694 1.00 61.19 175 ASP A N 1
ATOM 1297 C CA . ASP A 1 175 ? 12.884 2.712 -5.821 1.00 61.19 175 ASP A CA 1
ATOM 1298 C C . ASP A 1 175 ? 11.475 3.348 -5.676 1.00 61.19 175 ASP A C 1
ATOM 1300 O O . ASP A 1 175 ? 10.880 3.790 -6.661 1.00 61.19 175 ASP A O 1
ATOM 1304 N N . ALA A 1 176 ? 10.917 3.468 -4.463 1.00 61.94 176 ALA A N 1
ATOM 1305 C CA . ALA A 1 176 ? 9.572 4.010 -4.190 1.00 61.94 176 ALA A CA 1
ATOM 1306 C C . ALA A 1 176 ? 9.416 5.533 -4.412 1.00 61.94 176 ALA A C 1
ATOM 1308 O O . ALA A 1 176 ? 8.563 6.194 -3.810 1.00 61.94 176 ALA A O 1
ATOM 1309 N N . ASN A 1 177 ? 10.173 6.111 -5.347 1.00 73.00 177 ASN A N 1
ATOM 1310 C CA . ASN A 1 177 ? 9.912 7.442 -5.909 1.00 73.00 177 ASN A CA 1
ATOM 1311 C C . ASN A 1 177 ? 8.452 7.578 -6.378 1.00 73.00 177 ASN A C 1
ATOM 1313 O O . ASN A 1 177 ? 7.837 8.640 -6.283 1.00 73.00 177 ASN A O 1
ATOM 1317 N N . CYS A 1 178 ? 7.881 6.462 -6.827 1.00 80.50 178 CYS A N 1
ATOM 1318 C CA . CYS A 1 178 ? 6.531 6.332 -7.359 1.00 80.50 178 CYS A CA 1
ATOM 1319 C C . CYS A 1 178 ? 5.448 6.141 -6.299 1.00 80.50 178 CYS A C 1
ATOM 1321 O O . CYS A 1 178 ? 4.269 6.326 -6.601 1.00 80.50 178 CYS A O 1
ATOM 1323 N N . GLY A 1 179 ? 5.849 5.947 -5.046 1.00 88.12 179 GLY A N 1
ATOM 1324 C CA . GLY A 1 179 ? 4.979 5.768 -3.896 1.00 88.12 179 GLY A CA 1
ATOM 1325 C C . GLY A 1 179 ? 5.274 4.463 -3.178 1.00 88.12 179 GLY A C 1
ATOM 1326 O O . GLY A 1 179 ? 6.005 3.620 -3.695 1.00 88.12 179 GLY A O 1
ATOM 1327 N N . LEU A 1 180 ? 4.682 4.302 -2.001 1.00 91.19 180 LEU A N 1
ATOM 1328 C CA . LEU A 1 180 ? 4.863 3.136 -1.149 1.00 91.19 180 LEU A CA 1
ATOM 1329 C C . LEU A 1 180 ? 3.522 2.697 -0.570 1.00 91.19 180 LEU A C 1
ATOM 1331 O O . LEU A 1 180 ? 2.784 3.516 -0.021 1.00 91.19 180 LEU A O 1
ATOM 1335 N N . PHE A 1 181 ? 3.240 1.404 -0.658 1.00 93.44 181 PHE A N 1
ATOM 1336 C CA . PHE A 1 181 ? 2.201 0.755 0.124 1.00 93.44 181 PHE A CA 1
ATOM 1337 C C . PHE A 1 181 ? 2.808 0.033 1.319 1.00 93.44 181 PHE A C 1
ATOM 1339 O O . PHE A 1 181 ? 3.758 -0.730 1.156 1.00 93.44 181 PHE A O 1
ATOM 1346 N N . VAL A 1 182 ? 2.206 0.209 2.492 1.00 94.06 182 VAL A N 1
ATOM 1347 C CA . VAL A 1 182 ? 2.471 -0.625 3.667 1.00 94.06 182 VAL A CA 1
ATOM 1348 C C . VAL A 1 182 ? 1.201 -1.391 3.999 1.00 94.06 182 VAL A C 1
ATOM 1350 O O . VAL A 1 182 ? 0.178 -0.808 4.358 1.00 94.06 182 VAL A O 1
ATOM 1353 N N . ILE A 1 183 ? 1.258 -2.706 3.826 1.00 94.38 183 ILE A N 1
ATOM 1354 C CA . ILE A 1 183 ? 0.157 -3.627 4.077 1.00 94.38 183 ILE A CA 1
ATOM 1355 C C . ILE A 1 183 ? 0.357 -4.223 5.465 1.00 94.38 183 ILE A C 1
ATOM 1357 O O . ILE A 1 183 ? 1.391 -4.831 5.745 1.00 94.38 183 ILE A O 1
ATOM 1361 N N . TRP A 1 184 ? -0.651 -4.085 6.315 1.00 93.62 184 TRP A N 1
ATOM 1362 C CA . TRP A 1 184 ? -0.676 -4.687 7.640 1.00 93.62 184 TRP A CA 1
ATOM 1363 C C . TRP A 1 184 ? -1.630 -5.863 7.650 1.00 93.62 184 TRP A C 1
ATOM 1365 O O . TRP A 1 184 ? -2.818 -5.702 7.368 1.00 93.62 184 TRP A O 1
ATOM 1375 N N . LEU A 1 185 ? -1.121 -7.047 7.974 1.00 92.44 185 LEU A N 1
ATOM 1376 C CA . LEU A 1 185 ? -1.948 -8.246 8.076 1.00 92.44 185 LEU A CA 1
ATOM 1377 C C . LEU A 1 185 ? -2.632 -8.328 9.439 1.00 92.44 185 LEU A C 1
ATOM 1379 O O . LEU A 1 185 ? -2.073 -7.911 10.447 1.00 92.44 185 LEU A O 1
ATOM 1383 N N . LYS A 1 186 ? -3.821 -8.935 9.476 1.00 89.50 186 LYS A N 1
ATOM 1384 C CA . LYS A 1 186 ? -4.513 -9.294 10.726 1.00 89.50 186 LYS A CA 1
ATOM 1385 C C . LYS A 1 186 ? -3.692 -10.277 11.561 1.00 89.50 186 LYS A C 1
ATOM 1387 O O . LYS A 1 186 ? -3.695 -10.194 12.784 1.00 89.50 186 LYS A O 1
ATOM 1392 N N . ASP A 1 187 ? -2.971 -11.183 10.898 1.00 85.19 187 ASP A N 1
ATOM 1393 C CA . ASP A 1 187 ? -2.002 -12.075 11.535 1.00 85.19 187 ASP A CA 1
ATOM 1394 C C . ASP A 1 187 ? -0.565 -11.639 11.220 1.00 85.19 187 ASP A C 1
ATOM 1396 O O . ASP A 1 187 ? 0.016 -12.004 10.193 1.00 85.19 187 ASP A O 1
ATOM 1400 N N . PHE A 1 188 ? 0.035 -10.880 12.137 1.00 70.25 188 PHE A N 1
ATOM 1401 C CA . PHE A 1 188 ? 1.417 -10.403 12.020 1.00 70.25 188 PHE A CA 1
ATOM 1402 C C . PHE A 1 188 ? 2.466 -11.526 12.022 1.00 70.25 188 PHE A C 1
ATOM 1404 O O . PHE A 1 188 ? 3.617 -11.280 11.662 1.00 70.25 188 PHE A O 1
ATOM 1411 N N . ARG A 1 189 ? 2.107 -12.763 12.409 1.00 67.75 189 ARG A N 1
ATOM 1412 C CA . ARG A 1 189 ? 3.039 -13.904 12.401 1.00 67.75 189 ARG A CA 1
ATOM 1413 C C . ARG A 1 189 ? 3.205 -14.533 11.022 1.00 67.75 189 ARG A C 1
ATOM 1415 O O . ARG A 1 189 ? 4.142 -15.309 10.821 1.00 67.75 189 ARG A O 1
ATOM 1422 N N . ARG A 1 190 ? 2.348 -14.191 10.059 1.00 67.50 190 ARG A N 1
ATOM 1423 C CA . ARG A 1 190 ? 2.444 -14.694 8.689 1.00 67.50 190 ARG A CA 1
ATOM 1424 C C . ARG A 1 190 ? 3.597 -14.000 7.961 1.00 67.50 190 ARG A C 1
ATOM 1426 O O . ARG A 1 190 ? 3.450 -12.907 7.422 1.00 67.50 190 ARG A O 1
ATOM 1433 N N . ARG A 1 191 ? 4.769 -14.640 7.962 1.00 59.88 191 ARG A N 1
ATOM 1434 C CA . ARG A 1 191 ? 5.900 -14.245 7.110 1.00 59.88 191 ARG A CA 1
ATOM 1435 C C . ARG A 1 191 ? 5.541 -14.540 5.644 1.00 59.88 191 ARG A C 1
ATOM 1437 O O . ARG A 1 191 ? 5.013 -15.625 5.381 1.00 59.88 191 ARG A O 1
ATOM 1444 N N . PRO A 1 192 ? 5.820 -13.623 4.702 1.00 58.50 192 PRO A N 1
ATOM 1445 C CA . PRO A 1 192 ? 5.769 -13.959 3.284 1.00 58.50 192 PRO A CA 1
ATOM 1446 C C . PRO A 1 192 ? 6.813 -15.057 3.017 1.00 58.50 192 PRO A C 1
ATOM 1448 O O . PRO A 1 192 ? 7.922 -14.988 3.554 1.00 58.50 192 PRO A O 1
ATOM 1451 N N . LYS A 1 193 ? 6.412 -16.106 2.291 1.00 52.47 193 LYS A N 1
ATOM 1452 C CA . LYS A 1 193 ? 7.312 -17.171 1.827 1.00 52.47 193 LYS A CA 1
ATOM 1453 C C . LYS A 1 193 ? 7.950 -16.777 0.507 1.00 52.47 193 LYS A C 1
ATOM 1455 O O . LYS A 1 193 ? 7.259 -16.078 -0.266 1.00 52.47 193 LYS A O 1
#